Protein AF-0000000083931138 (afdb_homodimer)

pLDDT: mean 77.29, std 23.0, range [23.7, 97.75]

Structure (mmCIF, N/CA/C/O backbone):
data_AF-0000000083931138-model_v1
#
loop_
_entity.id
_entity.type
_entity.pdbx_description
1 polymer 'Ig-like domain-containing protein'
#
loop_
_atom_site.group_PDB
_atom_site.id
_atom_site.type_symbol
_atom_site.label_atom_id
_atom_site.label_alt_id
_atom_site.label_comp_id
_atom_site.label_asym_id
_atom_site.label_entity_id
_atom_site.label_seq_id
_atom_site.pdbx_PDB_ins_code
_atom_site.Cartn_x
_atom_site.Cartn_y
_atom_site.Cartn_z
_atom_site.occupancy
_atom_site.B_iso_or_equiv
_atom_site.auth_seq_id
_atom_site.auth_comp_id
_atom_site.auth_asym_id
_atom_site.auth_atom_id
_atom_site.pdbx_PDB_model_num
ATOM 1 N N . SER A 1 1 ? 19.766 3.17 -17.125 1 30.98 1 SER A N 1
ATOM 2 C CA . SER A 1 1 ? 18.344 3.01 -16.781 1 30.98 1 SER A CA 1
ATOM 3 C C . SER A 1 1 ? 17.938 3.988 -15.695 1 30.98 1 SER A C 1
ATOM 5 O O . SER A 1 1 ? 18.625 4.121 -14.672 1 30.98 1 SER A O 1
ATOM 7 N N . ALA A 1 2 ? 17.266 4.934 -15.961 1 41.56 2 ALA A N 1
ATOM 8 C CA . ALA A 1 2 ? 16.922 5.973 -15 1 41.56 2 ALA A CA 1
ATOM 9 C C . ALA A 1 2 ? 16.5 5.367 -13.672 1 41.56 2 ALA A C 1
ATOM 11 O O . ALA A 1 2 ? 15.867 4.305 -13.641 1 41.56 2 ALA A O 1
ATOM 12 N N . PRO A 1 3 ? 17.312 5.48 -12.695 1 45.97 3 PRO A N 1
ATOM 13 C CA . PRO A 1 3 ? 16.969 4.891 -11.398 1 45.97 3 PRO A CA 1
ATOM 14 C C . PRO A 1 3 ? 15.461 4.906 -11.125 1 45.97 3 PRO A C 1
ATOM 16 O O . PRO A 1 3 ? 14.773 5.867 -11.484 1 45.97 3 PRO A O 1
ATOM 19 N N . GLU A 1 4 ? 14.781 3.809 -11.344 1 53.47 4 GLU A N 1
ATOM 20 C CA . GLU A 1 4 ? 13.336 3.676 -11.188 1 53.47 4 GLU A CA 1
ATOM 21 C C . GLU A 1 4 ? 12.82 4.566 -10.055 1 53.47 4 GLU A C 1
ATOM 23 O O . GLU A 1 4 ? 13.305 4.484 -8.922 1 53.47 4 GLU A O 1
ATOM 28 N N . THR A 1 5 ? 12.609 5.746 -10.367 1 57.66 5 THR A N 1
ATOM 29 C CA . THR A 1 5 ? 12.188 6.883 -9.555 1 57.66 5 THR A CA 1
ATOM 30 C C . THR A 1 5 ? 10.969 6.523 -8.703 1 57.66 5 THR A C 1
ATOM 32 O O . THR A 1 5 ? 10.109 5.758 -9.148 1 57.66 5 THR A O 1
ATOM 35 N N . ASN A 1 6 ? 11.18 6.488 -7.391 1 65.19 6 ASN A N 1
ATOM 36 C CA . ASN A 1 6 ? 10.047 6.434 -6.473 1 65.19 6 ASN A CA 1
ATOM 37 C C . ASN A 1 6 ? 9.062 7.566 -6.73 1 65.19 6 ASN A C 1
ATOM 39 O O . ASN A 1 6 ? 9.453 8.734 -6.797 1 65.19 6 ASN A O 1
ATOM 43 N N . GLN A 1 7 ? 7.973 7.043 -7.309 1 79.44 7 GLN A N 1
ATOM 44 C CA . GLN A 1 7 ? 6.93 8.055 -7.438 1 79.44 7 GLN A CA 1
ATOM 45 C C . GLN A 1 7 ? 6.043 8.094 -6.195 1 79.44 7 GLN A C 1
ATOM 47 O O . GLN A 1 7 ? 5.75 7.051 -5.602 1 79.44 7 GLN A O 1
ATOM 52 N N . TYR A 1 8 ? 5.926 9.273 -5.66 1 84.81 8 TYR A N 1
ATOM 53 C CA . TYR A 1 8 ? 5.047 9.383 -4.5 1 84.81 8 TYR A CA 1
ATOM 54 C C . TYR A 1 8 ? 3.98 10.453 -4.727 1 84.81 8 TYR A C 1
ATOM 56 O O . TYR A 1 8 ? 4.23 11.461 -5.395 1 84.81 8 TYR A O 1
ATOM 64 N N . SER A 1 9 ? 2.801 10.18 -4.297 1 88.88 9 SER A N 1
ATOM 65 C CA . SER A 1 9 ? 1.657 11.086 -4.395 1 88.88 9 SER A CA 1
ATOM 66 C C . SER A 1 9 ? 1.062 11.367 -3.018 1 88.88 9 SER A C 1
ATOM 68 O O . SER A 1 9 ? 1.074 10.5 -2.139 1 88.88 9 SER A O 1
ATOM 70 N N . PHE A 1 10 ? 0.635 12.602 -2.959 1 89.38 10 PHE A N 1
ATOM 71 C CA . PHE A 1 10 ? -0.021 13.039 -1.734 1 89.38 10 PHE A CA 1
ATOM 72 C C . PHE A 1 10 ? -1.479 13.391 -1.996 1 89.38 10 PHE A C 1
ATOM 74 O O . PHE A 1 10 ? -1.794 14.07 -2.979 1 89.38 10 PHE A O 1
ATOM 81 N N . PHE A 1 11 ? -2.365 12.945 -1.074 1 93 11 PHE A N 1
ATOM 82 C CA . PHE A 1 11 ? -3.787 13.219 -1.235 1 93 11 PHE A CA 1
ATOM 83 C C . PHE A 1 11 ? -4.352 13.891 0.01 1 93 11 PHE A C 1
ATOM 85 O O . PHE A 1 11 ? -4.234 13.359 1.116 1 93 11 PHE A O 1
ATOM 92 N N . PRO A 1 12 ? -4.973 15.016 -0.168 1 95.38 12 PRO A N 1
ATOM 93 C CA . PRO A 1 12 ? -5.648 15.68 0.947 1 95.38 12 PRO A CA 1
ATOM 94 C C . PRO A 1 12 ? -6.91 14.945 1.396 1 95.38 12 PRO A C 1
ATOM 96 O O . PRO A 1 12 ? -7.336 13.984 0.746 1 95.38 12 PRO A O 1
ATOM 99 N N . PRO A 1 13 ? -7.48 15.398 2.512 1 95.88 13 PRO A N 1
ATOM 100 C CA . PRO A 1 13 ? -8.758 14.812 2.906 1 95.88 13 PRO A CA 1
ATOM 101 C C . PRO A 1 13 ? -9.867 15.062 1.88 1 95.88 13 PRO A C 1
ATOM 103 O O . PRO A 1 13 ? -9.805 16.031 1.125 1 95.88 13 PRO A O 1
ATOM 106 N N . SER A 1 14 ? -10.734 14.07 1.906 1 93.19 14 SER A N 1
ATOM 107 C CA . SER A 1 14 ? -11.898 14.289 1.053 1 93.19 14 SER A CA 1
ATOM 108 C C . SER A 1 14 ? -12.773 15.414 1.593 1 93.19 14 SER A C 1
ATOM 110 O O . SER A 1 14 ? -12.711 15.742 2.779 1 93.19 14 SER A O 1
ATOM 112 N N . SER A 1 15 ? -13.594 15.953 0.738 1 93.06 15 SER A N 1
ATOM 113 C CA . SER A 1 15 ? -14.523 17 1.158 1 93.06 15 SER A CA 1
ATOM 114 C C . SER A 1 15 ? -15.516 16.484 2.195 1 93.06 15 SER A C 1
ATOM 116 O O . SER A 1 15 ? -15.891 17.203 3.123 1 93.06 15 SER A O 1
ATOM 118 N N . ALA A 1 16 ? -15.883 15.234 1.98 1 95.75 16 ALA A N 1
ATOM 119 C CA . ALA A 1 16 ? -16.812 14.625 2.924 1 95.75 16 ALA A CA 1
ATOM 120 C C . ALA A 1 16 ? -16.188 14.492 4.309 1 95.75 16 ALA A C 1
ATOM 122 O O . ALA A 1 16 ? -16.844 14.773 5.32 1 95.75 16 ALA A O 1
ATOM 123 N N . GLU A 1 17 ? -14.961 14.102 4.367 1 96.25 17 GLU A N 1
ATOM 124 C CA . GLU A 1 17 ? -14.258 13.938 5.637 1 96.25 17 GLU A CA 1
ATOM 125 C C . GLU A 1 17 ? -14.148 15.258 6.383 1 96.25 17 GLU A C 1
ATOM 127 O O . GLU A 1 17 ? -14.172 15.289 7.617 1 96.25 17 GLU A O 1
ATOM 132 N N . LEU A 1 18 ? -14.023 16.344 5.621 1 95.81 18 LEU A N 1
ATOM 133 C CA . LEU A 1 18 ? -13.789 17.656 6.219 1 95.81 18 LEU A CA 1
ATOM 134 C C . LEU A 1 18 ? -15.055 18.188 6.891 1 95.81 18 LEU A C 1
ATOM 136 O O . LEU A 1 18 ? -15.023 19.234 7.547 1 95.81 18 LEU A O 1
ATOM 140 N N . GLN A 1 19 ? -16.141 17.5 6.73 1 96.62 19 GLN A N 1
ATOM 141 C CA . GLN A 1 19 ? -17.375 17.844 7.434 1 96.62 19 GLN A CA 1
ATOM 142 C C . GLN A 1 19 ? -17.406 17.234 8.836 1 96.62 19 GLN A C 1
ATOM 144 O O . GLN A 1 19 ? -18.281 17.562 9.633 1 96.62 19 GLN A O 1
ATOM 149 N N . SER A 1 20 ? -16.469 16.391 9.117 1 97.25 20 SER A N 1
ATOM 150 C CA . SER A 1 20 ? -16.312 15.766 10.43 1 97.25 20 SER A CA 1
ATOM 151 C C . SER A 1 20 ? -15.141 16.359 11.195 1 97.25 20 SER A C 1
ATOM 153 O O . SER A 1 20 ? -14.461 17.266 10.695 1 97.25 20 SER A O 1
ATOM 155 N N . ASN A 1 21 ? -14.953 15.875 12.391 1 97.75 21 ASN A N 1
ATOM 156 C CA . ASN A 1 21 ? -13.891 16.406 13.234 1 97.75 21 ASN A CA 1
ATOM 157 C C . ASN A 1 21 ? -12.539 15.789 12.891 1 97.75 21 ASN A C 1
ATOM 159 O O . ASN A 1 21 ? -11.492 16.312 13.297 1 97.75 21 ASN A O 1
ATOM 163 N N . LYS A 1 22 ? -12.664 14.664 12.227 1 97.19 22 LYS A N 1
ATOM 164 C CA . LYS A 1 22 ? -11.445 13.945 11.867 1 97.19 22 LYS A CA 1
ATOM 165 C C . LYS A 1 22 ? -11.312 13.805 10.352 1 97.19 22 LYS A C 1
ATOM 167 O O . LYS A 1 22 ? -12.32 13.781 9.633 1 97.19 22 LYS A O 1
ATOM 172 N N . ALA A 1 23 ? -10.078 13.82 9.961 1 96.62 23 ALA A N 1
ATOM 173 C CA . ALA A 1 23 ? -9.766 13.641 8.547 1 96.62 23 ALA A CA 1
ATOM 174 C C . ALA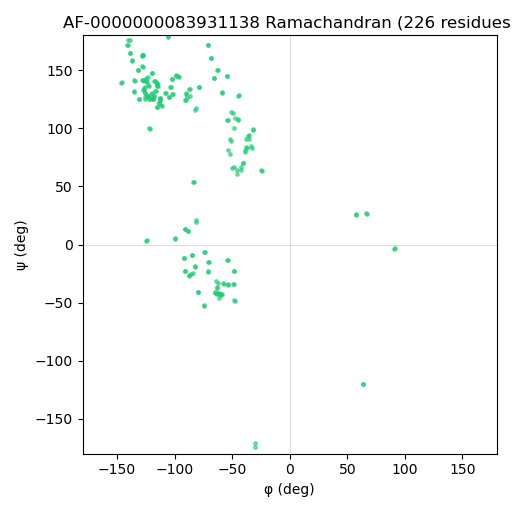 A 1 23 ? -8.516 12.781 8.367 1 96.62 23 ALA A C 1
ATOM 176 O O . ALA A 1 23 ? -7.859 12.422 9.344 1 96.62 23 ALA A O 1
ATOM 177 N N . THR A 1 24 ? -8.289 12.438 7.102 1 96.88 24 THR A N 1
ATOM 178 C CA . THR A 1 24 ? -7.172 11.531 6.836 1 96.88 24 THR A CA 1
ATOM 179 C C . THR A 1 24 ? -6.359 12.023 5.641 1 96.88 24 THR A C 1
ATOM 181 O O . THR A 1 24 ? -6.922 12.406 4.613 1 96.88 24 THR A O 1
ATOM 184 N N . LEU A 1 25 ? -5.07 12.07 5.848 1 96.12 25 LEU A N 1
ATOM 185 C CA . LEU A 1 25 ? -4.156 12.297 4.73 1 96.12 25 LEU A CA 1
ATOM 186 C C . LEU A 1 25 ? -3.615 10.977 4.195 1 96.12 25 LEU A C 1
ATOM 188 O O . LEU A 1 25 ? -3.383 10.039 4.957 1 96.12 25 LEU A O 1
ATOM 192 N N . LEU A 1 26 ? -3.438 10.945 2.934 1 95.38 26 LEU A N 1
ATOM 193 C CA . LEU A 1 26 ? -2.91 9.75 2.295 1 95.38 26 LEU A CA 1
ATOM 194 C C . LEU A 1 26 ? -1.621 10.055 1.542 1 95.38 26 LEU A C 1
ATOM 196 O O . LEU A 1 26 ? -1.569 10.992 0.748 1 95.38 26 LEU A O 1
ATOM 200 N N . CYS A 1 27 ? -0.612 9.344 1.838 1 92.69 27 CYS A N 1
ATOM 201 C CA . CYS A 1 27 ? 0.631 9.336 1.076 1 92.69 27 CYS A CA 1
ATOM 202 C C . CYS A 1 27 ? 0.844 7.992 0.392 1 92.69 27 CYS A C 1
ATOM 204 O O . CYS A 1 27 ? 0.799 6.945 1.043 1 92.69 27 CYS A O 1
ATOM 206 N N . LEU A 1 28 ? 1.019 8.047 -0.87 1 91.31 28 LEU A N 1
ATOM 207 C CA . LEU A 1 28 ? 1.173 6.836 -1.668 1 91.31 28 LEU A CA 1
ATOM 208 C C . LEU A 1 28 ? 2.52 6.828 -2.385 1 91.31 28 LEU A C 1
ATOM 210 O O . LEU A 1 28 ? 2.883 7.801 -3.045 1 91.31 28 LEU A O 1
ATOM 214 N N . SER A 1 29 ? 3.205 5.742 -2.232 1 88.31 29 SER A N 1
ATOM 215 C CA . SER A 1 29 ? 4.492 5.594 -2.902 1 88.31 29 SER A CA 1
ATOM 216 C C . SER A 1 29 ? 4.543 4.305 -3.717 1 88.31 29 SER A C 1
ATOM 218 O O . SER A 1 29 ? 4.09 3.254 -3.258 1 88.31 29 SER A O 1
ATOM 220 N N . SER A 1 30 ? 5.008 4.453 -4.957 1 86.12 30 SER A N 1
ATOM 221 C CA . SER A 1 30 ? 5.258 3.301 -5.816 1 86.12 30 SER A CA 1
ATOM 222 C C . SER A 1 30 ? 6.754 3.057 -5.992 1 86.12 30 SER A C 1
ATOM 224 O O . SER A 1 30 ? 7.512 3.992 -6.25 1 86.12 30 SER A O 1
ATOM 226 N N . GLN A 1 31 ? 7.117 1.794 -5.77 1 77.5 31 GLN A N 1
ATOM 227 C CA . GLN A 1 31 ? 8.531 1.454 -5.883 1 77.5 31 GLN A CA 1
ATOM 228 C C . GLN A 1 31 ? 8.727 0.172 -6.684 1 77.5 31 GLN A C 1
ATOM 230 O O . GLN A 1 31 ? 7.965 -0.785 -6.531 1 77.5 31 GLN A O 1
ATOM 235 N N . SER A 1 32 ? 9.773 0.207 -7.504 1 76 32 SER A N 1
ATOM 236 C CA . SER A 1 32 ? 10.125 -0.982 -8.273 1 76 32 SER A CA 1
ATOM 237 C C . SER A 1 32 ? 11.273 -1.746 -7.625 1 76 32 SER A C 1
ATOM 239 O O . SER A 1 32 ? 11.758 -2.732 -8.18 1 76 32 SER A O 1
ATOM 241 N N . VAL A 1 33 ? 11.68 -1.3 -6.496 1 70.81 33 VAL A N 1
ATOM 242 C CA . VAL A 1 33 ? 12.766 -1.98 -5.801 1 70.81 33 VAL A CA 1
ATOM 243 C C . VAL A 1 33 ? 12.195 -2.91 -4.73 1 70.81 33 VAL A C 1
ATOM 245 O O . VAL A 1 33 ? 11.141 -2.631 -4.156 1 70.81 33 VAL A O 1
ATOM 248 N N . PRO A 1 34 ? 12.938 -4.008 -4.598 1 67 34 PRO A N 1
ATOM 249 C CA . PRO A 1 34 ? 12.484 -4.938 -3.564 1 67 34 PRO A CA 1
ATOM 250 C C . PRO A 1 34 ? 12.43 -4.297 -2.18 1 67 34 PRO A C 1
ATOM 252 O O . PRO A 1 34 ? 13.25 -3.432 -1.861 1 67 34 PRO A O 1
ATOM 255 N N . PHE A 1 35 ? 11.211 -4.531 -1.555 1 69 35 PHE A N 1
ATOM 256 C CA . PHE A 1 35 ? 11.07 -4.137 -0.157 1 69 35 PHE A CA 1
ATOM 257 C C . PHE A 1 35 ? 11.203 -5.344 0.761 1 69 35 PHE A C 1
ATOM 259 O O . PHE A 1 35 ? 10.664 -6.414 0.468 1 69 35 PHE A O 1
ATOM 266 N N . ALA A 1 36 ? 12.086 -5.074 1.707 1 64.88 36 ALA A N 1
ATOM 267 C CA . ALA A 1 36 ? 12.461 -6.172 2.6 1 64.88 36 ALA A CA 1
ATOM 268 C C . ALA A 1 36 ? 11.219 -6.801 3.236 1 64.88 36 ALA A C 1
ATOM 270 O O . ALA A 1 36 ? 11.234 -7.977 3.602 1 64.88 36 ALA A O 1
ATOM 271 N N . GLN A 1 37 ? 10.148 -6.188 3.139 1 78.56 37 GLN A N 1
ATOM 272 C CA . GLN A 1 37 ? 9.047 -6.707 3.941 1 78.56 37 GLN A CA 1
ATOM 273 C C . GLN A 1 37 ? 8.227 -7.727 3.156 1 78.56 37 GLN A C 1
ATOM 275 O O . GLN A 1 37 ? 7.566 -8.586 3.744 1 78.56 37 GLN A O 1
ATOM 280 N N . ILE A 1 38 ? 8.281 -7.66 1.852 1 86.06 38 ILE A N 1
ATOM 281 C CA . ILE A 1 38 ? 7.488 -8.609 1.08 1 86.06 38 ILE A CA 1
ATOM 282 C C . ILE A 1 38 ? 8.359 -9.258 0.002 1 86.06 38 ILE A C 1
ATOM 284 O O . ILE A 1 38 ? 9.031 -8.555 -0.761 1 86.06 38 ILE A O 1
ATOM 288 N N . THR A 1 39 ? 8.406 -10.555 -0.024 1 90.69 39 THR A N 1
ATOM 289 C CA . THR A 1 39 ? 9.102 -11.305 -1.062 1 90.69 39 THR A CA 1
ATOM 290 C C . THR A 1 39 ? 8.18 -12.359 -1.677 1 90.69 39 THR A C 1
ATOM 292 O O . THR A 1 39 ? 7.203 -12.773 -1.051 1 90.69 39 THR A O 1
ATOM 295 N N . TRP A 1 40 ? 8.516 -12.688 -2.949 1 93.38 40 TRP A N 1
ATOM 296 C CA . TRP A 1 40 ? 7.715 -13.68 -3.668 1 93.38 40 TRP A CA 1
ATOM 297 C C . TRP A 1 40 ? 8.547 -14.914 -4 1 93.38 40 TRP A C 1
ATOM 299 O O . TRP A 1 40 ? 9.719 -14.797 -4.383 1 93.38 40 TRP A O 1
ATOM 309 N N . LEU A 1 41 ? 7.898 -15.992 -3.842 1 95.25 41 LEU A N 1
ATOM 310 C CA . LEU A 1 41 ? 8.477 -17.234 -4.328 1 95.25 41 LEU A CA 1
ATOM 311 C C . LEU A 1 41 ? 7.539 -17.922 -5.324 1 95.25 41 LEU A C 1
ATOM 313 O O . LEU A 1 41 ? 6.32 -17.953 -5.121 1 95.25 41 LEU A O 1
ATOM 317 N N . VAL A 1 42 ? 8.133 -18.406 -6.375 1 95.94 42 VAL A N 1
ATOM 318 C CA . VAL A 1 42 ? 7.418 -19.25 -7.328 1 95.94 42 VAL A CA 1
ATOM 319 C C . VAL A 1 42 ? 8.016 -20.656 -7.324 1 95.94 42 VAL A C 1
ATOM 321 O O . VAL A 1 42 ? 9.18 -20.844 -7.688 1 95.94 42 VAL A O 1
ATOM 324 N N . GLY A 1 43 ? 7.141 -21.578 -6.949 1 93.75 43 GLY A N 1
ATOM 325 C CA . GLY A 1 43 ? 7.672 -22.922 -6.805 1 93.75 43 GLY A CA 1
ATOM 326 C C . GLY A 1 43 ? 8.828 -23 -5.82 1 93.75 43 GLY A C 1
ATOM 327 O O . GLY A 1 43 ? 9.781 -23.75 -6.035 1 93.75 43 GLY A O 1
ATOM 328 N N . GLY A 1 44 ? 8.852 -22.109 -4.91 1 93 44 GLY A N 1
ATOM 329 C CA . GLY A 1 44 ? 9.875 -22.125 -3.883 1 93 44 GLY A CA 1
ATOM 330 C C . GLY A 1 44 ? 11.109 -21.312 -4.254 1 93 44 GLY A C 1
ATOM 331 O O . GLY A 1 44 ? 12.039 -21.188 -3.453 1 93 44 GLY A O 1
ATOM 332 N N . SER A 1 45 ? 11.078 -20.797 -5.453 1 95.31 45 SER A N 1
ATOM 333 C CA . SER A 1 45 ? 12.219 -19.984 -5.891 1 95.31 45 SER A CA 1
ATOM 334 C C . SER A 1 45 ? 11.891 -18.5 -5.844 1 95.31 45 SER A C 1
ATOM 336 O O . SER A 1 45 ? 10.828 -18.078 -6.301 1 95.31 45 SER A O 1
ATOM 338 N N . PRO A 1 46 ? 12.844 -17.766 -5.328 1 93.62 46 PRO A N 1
ATOM 339 C CA . PRO A 1 46 ? 12.602 -16.328 -5.281 1 93.62 46 PRO A CA 1
ATOM 340 C C . PRO A 1 46 ? 12.516 -15.695 -6.672 1 93.62 46 PRO A C 1
ATOM 342 O O . PRO A 1 46 ? 13.234 -16.109 -7.586 1 93.62 46 PRO A O 1
ATOM 345 N N . VAL A 1 47 ? 11.617 -14.703 -6.844 1 92.62 47 VAL A N 1
ATOM 346 C CA . VAL A 1 47 ? 11.469 -14 -8.117 1 92.62 47 VAL A CA 1
ATOM 347 C C . VAL A 1 47 ? 11.539 -12.492 -7.887 1 92.62 47 VAL A C 1
ATOM 349 O O . VAL A 1 47 ? 11.352 -12.023 -6.762 1 92.62 47 VAL A O 1
ATOM 352 N N . SER A 1 48 ? 11.781 -11.719 -8.977 1 87 48 SER A N 1
ATOM 353 C CA . SER A 1 48 ? 11.969 -10.273 -8.852 1 87 48 SER A CA 1
ATOM 354 C C . SER A 1 48 ? 10.992 -9.516 -9.742 1 87 48 SER A C 1
ATOM 356 O O . SER A 1 48 ? 11.047 -8.281 -9.82 1 87 48 SER A O 1
ATOM 358 N N . ASN A 1 49 ? 10.148 -10.141 -10.406 1 87.31 49 ASN A N 1
ATOM 359 C CA . ASN A 1 49 ? 9.195 -9.5 -11.305 1 87.31 49 ASN A CA 1
ATOM 360 C C . ASN A 1 49 ? 7.973 -8.984 -10.555 1 87.31 49 ASN A C 1
ATOM 362 O O . ASN A 1 49 ? 6.84 -9.32 -10.906 1 87.31 49 ASN A O 1
ATOM 366 N N . HIS A 1 50 ? 8.242 -8.219 -9.578 1 89.81 50 HIS A N 1
ATOM 367 C CA . HIS A 1 50 ? 7.152 -7.668 -8.781 1 89.81 50 HIS A CA 1
ATOM 368 C C . HIS A 1 50 ? 7.391 -6.195 -8.469 1 89.81 50 HIS A C 1
ATOM 370 O O . HIS A 1 50 ? 8.516 -5.703 -8.586 1 89.81 50 HIS A O 1
ATOM 376 N N . THR A 1 51 ? 6.277 -5.562 -8.172 1 89.31 51 THR A N 1
ATOM 377 C CA . THR A 1 51 ? 6.312 -4.152 -7.801 1 89.31 51 THR A CA 1
ATOM 378 C C . THR A 1 51 ? 5.59 -3.922 -6.477 1 89.31 51 THR A C 1
ATOM 380 O O . THR A 1 51 ? 4.879 -4.805 -5.988 1 89.31 51 THR A O 1
ATOM 383 N N . PHE A 1 52 ? 5.922 -2.746 -5.957 1 88.88 52 PHE A N 1
ATOM 384 C CA . PHE A 1 52 ? 5.348 -2.43 -4.652 1 88.88 52 PHE A CA 1
ATOM 385 C C . PHE A 1 52 ? 4.668 -1.068 -4.68 1 88.88 52 PHE A C 1
ATOM 387 O O . PHE A 1 52 ? 5.113 -0.156 -5.375 1 88.88 52 PHE A O 1
ATOM 394 N N . GLN A 1 53 ? 3.592 -1.086 -3.982 1 89.94 53 GLN A N 1
ATOM 395 C CA . GLN A 1 53 ? 2.947 0.175 -3.633 1 89.94 53 GLN A CA 1
ATOM 396 C C . GLN A 1 53 ? 2.732 0.283 -2.125 1 89.94 53 GLN A C 1
ATOM 398 O O . GLN A 1 53 ? 2.225 -0.647 -1.497 1 89.94 53 GLN A O 1
ATOM 403 N N . ILE A 1 54 ? 3.137 1.379 -1.573 1 89.62 54 ILE A N 1
ATOM 404 C CA . ILE A 1 54 ? 2.98 1.606 -0.141 1 89.62 54 ILE A CA 1
ATOM 405 C C . ILE A 1 54 ? 2.098 2.83 0.093 1 89.62 54 ILE A C 1
ATOM 407 O O . ILE A 1 54 ? 2.334 3.895 -0.485 1 89.62 54 ILE A O 1
ATOM 411 N N . SER A 1 55 ? 1.108 2.572 0.858 1 91.5 55 SER A N 1
ATOM 412 C CA . SER A 1 55 ? 0.231 3.67 1.252 1 91.5 55 SER A CA 1
ATOM 413 C C . SER A 1 55 ? 0.296 3.918 2.756 1 91.5 55 SER A C 1
ATOM 415 O O . SER A 1 55 ? 0.349 2.973 3.545 1 91.5 55 SER A O 1
ATOM 417 N N . SER A 1 56 ? 0.338 5.148 3.127 1 92.12 56 SER A N 1
ATOM 418 C CA . SER A 1 56 ? 0.256 5.527 4.535 1 92.12 56 SER A CA 1
ATOM 419 C C . SER A 1 56 ? -0.872 6.527 4.773 1 92.12 56 SER A C 1
ATOM 421 O O . SER A 1 56 ? -1.08 7.438 3.971 1 92.12 56 SER A O 1
ATOM 423 N N . TYR A 1 57 ? -1.534 6.355 5.867 1 94.81 57 TYR A N 1
ATOM 424 C CA . TYR A 1 57 ? -2.676 7.176 6.258 1 94.81 57 TYR A CA 1
ATOM 425 C C . TYR A 1 57 ? -2.402 7.898 7.574 1 94.81 57 TYR A C 1
ATOM 427 O O . TYR A 1 57 ? -2.092 7.262 8.586 1 94.81 57 TYR A O 1
ATOM 435 N N . LEU A 1 58 ? -2.549 9.141 7.535 1 94.88 58 LEU A N 1
ATOM 436 C CA . LEU A 1 58 ? -2.375 9.945 8.742 1 94.88 58 LEU A CA 1
ATOM 437 C C . LEU A 1 58 ? -3.705 10.531 9.195 1 94.88 58 LEU A C 1
ATOM 439 O O . LEU A 1 58 ? -4.367 11.242 8.445 1 94.88 58 LEU A O 1
ATOM 443 N N . ASP A 1 59 ? -4.066 10.18 10.359 1 95.75 59 ASP A N 1
ATOM 444 C CA . ASP A 1 59 ? -5.258 10.773 10.953 1 95.75 59 ASP A CA 1
ATOM 445 C C . ASP A 1 59 ? -4.961 12.172 11.508 1 95.75 59 ASP A C 1
ATOM 447 O O . ASP A 1 59 ? -3.992 12.359 12.242 1 95.75 59 ASP A O 1
ATOM 451 N N . ILE A 1 60 ? -5.855 13.039 11.219 1 96.94 60 ILE A N 1
ATOM 452 C CA . ILE A 1 60 ? -5.641 14.406 11.695 1 96.94 60 ILE A CA 1
ATOM 453 C C . ILE A 1 60 ? -6.953 14.992 12.203 1 96.94 60 ILE A C 1
ATOM 455 O O . ILE A 1 60 ? -8.016 14.406 12.008 1 96.94 60 ILE A O 1
ATOM 459 N N . GLN A 1 61 ? -6.777 16.094 12.93 1 97.25 61 GLN A N 1
ATOM 460 C CA . GLN A 1 61 ? -7.949 16.875 13.281 1 97.25 61 GLN A CA 1
ATOM 461 C C . GLN A 1 61 ? -8.289 17.891 12.188 1 97.25 61 GLN A C 1
ATOM 463 O O . GLN A 1 61 ? -7.406 18.594 11.695 1 97.25 61 GLN A O 1
ATOM 468 N N . THR A 1 62 ? -9.586 17.906 11.867 1 97.56 62 THR A N 1
ATOM 469 C CA . THR A 1 62 ? -10.039 18.844 10.836 1 97.56 62 THR A CA 1
ATOM 470 C C . THR A 1 62 ? -9.672 20.281 11.211 1 97.56 62 THR A C 1
ATOM 472 O O . THR A 1 62 ? -9.352 21.078 10.336 1 97.56 62 THR A O 1
ATOM 475 N N . SER A 1 63 ? -9.688 20.594 12.422 1 97.25 63 SER A N 1
ATOM 476 C CA . SER A 1 63 ? -9.328 21.938 12.875 1 97.25 63 SER A CA 1
ATOM 477 C C . SER A 1 63 ? -7.887 22.266 12.508 1 97.25 63 SER A C 1
ATOM 479 O O . SER A 1 63 ? -7.602 23.391 12.062 1 97.25 63 SER A O 1
ATOM 481 N N . ASP A 1 64 ? -6.996 21.328 12.688 1 96.38 64 ASP A N 1
ATOM 482 C CA . ASP A 1 64 ? -5.594 21.547 12.344 1 96.38 64 ASP A CA 1
ATOM 483 C C . ASP A 1 64 ? -5.422 21.781 10.844 1 96.38 64 ASP A C 1
ATOM 485 O O . ASP A 1 64 ? -4.637 22.641 10.438 1 96.38 64 ASP A O 1
ATOM 489 N N . TRP A 1 65 ? -6.133 20.984 10.109 1 95.75 65 TRP A N 1
ATOM 490 C CA . TRP A 1 65 ? -6.117 21.156 8.656 1 95.75 65 TRP A CA 1
ATOM 491 C C . TRP A 1 65 ? -6.594 22.547 8.258 1 95.75 65 TRP A C 1
ATOM 493 O O . TRP A 1 65 ? -5.953 23.219 7.445 1 95.75 65 TRP A O 1
ATOM 503 N N . ASN A 1 66 ? -7.629 23.016 8.898 1 95.75 66 ASN A N 1
ATOM 504 C CA . ASN A 1 66 ? -8.227 24.297 8.57 1 95.75 66 ASN A CA 1
ATOM 505 C C . ASN A 1 66 ? -7.328 25.453 8.992 1 95.75 66 ASN A C 1
ATOM 507 O O . ASN A 1 66 ? -7.41 26.547 8.43 1 95.75 66 ASN A O 1
ATOM 511 N N . MET A 1 67 ? -6.52 25.172 9.906 1 96 67 MET A N 1
ATOM 512 C CA . MET A 1 67 ? -5.582 26.188 10.367 1 96 67 MET A CA 1
ATOM 513 C C . MET A 1 67 ? -4.301 26.156 9.547 1 96 67 MET A C 1
ATOM 515 O O . MET A 1 67 ? -3.287 26.734 9.945 1 96 67 MET A O 1
ATOM 519 N N . GLU A 1 68 ? -4.305 25.438 8.461 1 95.12 68 GLU A N 1
ATOM 520 C CA . GLU A 1 68 ? -3.23 25.406 7.469 1 95.12 68 GLU A CA 1
ATOM 521 C C . GLU A 1 68 ? -1.962 24.797 8.039 1 95.12 68 GLU A C 1
ATOM 523 O O . GLU A 1 68 ? -0.852 25.172 7.66 1 95.12 68 GLU A O 1
ATOM 528 N N . LYS A 1 69 ? -2.176 23.953 9.016 1 95.69 69 LYS A N 1
ATOM 529 C CA . LYS A 1 69 ? -1.011 23.234 9.531 1 95.69 69 LYS A CA 1
ATOM 530 C C . LYS A 1 69 ? -0.274 22.516 8.406 1 95.69 69 LYS A C 1
ATOM 532 O O . LYS A 1 69 ? -0.899 22 7.477 1 95.69 69 LYS A O 1
ATOM 537 N N . LEU A 1 70 ? 1.04 22.5 8.586 1 96.5 70 LEU A N 1
ATOM 538 C CA . LEU A 1 70 ? 1.866 21.875 7.559 1 96.5 70 LEU A CA 1
ATOM 539 C C . LEU A 1 70 ? 2.062 20.391 7.844 1 96.5 70 LEU A C 1
ATOM 541 O O . LEU A 1 70 ? 2.436 20.016 8.961 1 96.5 70 LEU A O 1
ATOM 545 N N . TYR A 1 71 ? 1.805 19.641 6.84 1 95.62 71 TYR A N 1
ATOM 546 C CA . TYR A 1 71 ? 2.018 18.203 6.918 1 95.62 71 TYR A CA 1
ATOM 547 C C . TYR A 1 71 ? 3.084 17.766 5.926 1 95.62 71 TYR A C 1
ATOM 549 O O . TYR A 1 71 ? 3.061 18.156 4.758 1 95.62 71 TYR A O 1
ATOM 557 N N . THR A 1 72 ? 4 16.953 6.48 1 94.56 72 THR A N 1
ATOM 558 C CA . THR A 1 72 ? 5.082 16.438 5.645 1 94.56 72 THR A CA 1
ATOM 559 C C . THR A 1 72 ? 5.105 14.914 5.66 1 94.56 72 THR A C 1
ATOM 561 O O . THR A 1 72 ? 5.055 14.305 6.73 1 94.56 72 THR A O 1
ATOM 564 N N . CYS A 1 73 ? 5.102 14.375 4.504 1 92.75 73 CYS A N 1
ATOM 565 C CA . CYS A 1 73 ? 5.379 12.953 4.359 1 92.75 73 CYS A CA 1
ATOM 566 C C . CYS A 1 73 ? 6.785 12.727 3.809 1 92.75 73 CYS A C 1
ATOM 568 O O . CYS A 1 73 ? 7.137 13.258 2.756 1 92.75 73 CYS A O 1
ATOM 570 N N . LYS A 1 74 ? 7.578 11.891 4.531 1 90.75 74 LYS A N 1
ATOM 571 C CA . LYS A 1 74 ? 8.945 11.57 4.129 1 90.75 74 LYS A CA 1
ATOM 572 C C . LYS A 1 74 ? 9.062 10.102 3.723 1 90.75 74 LYS A C 1
ATOM 574 O O . LYS A 1 74 ? 8.641 9.211 4.461 1 90.75 74 LYS A O 1
ATOM 579 N N . VAL A 1 75 ? 9.586 9.938 2.508 1 87.44 75 VAL A N 1
ATOM 580 C CA . VAL A 1 75 ? 9.812 8.586 2.006 1 87.44 75 VAL A CA 1
ATOM 581 C C . VAL A 1 75 ? 11.312 8.336 1.867 1 87.44 75 VAL A C 1
ATOM 583 O O . VAL A 1 75 ? 12.016 9.078 1.181 1 87.44 75 VAL A O 1
ATOM 586 N N . SER A 1 76 ? 11.719 7.266 2.6 1 82.69 76 SER A N 1
ATOM 587 C CA . SER A 1 76 ? 13.148 6.973 2.564 1 82.69 76 SER A CA 1
ATOM 588 C C . SER A 1 76 ? 13.422 5.598 1.965 1 82.69 76 SER A C 1
ATOM 590 O O . SER A 1 76 ? 12.758 4.617 2.324 1 82.69 76 SER A O 1
ATOM 592 N N . LEU A 1 77 ? 14.273 5.5 0.984 1 77.44 77 LEU A N 1
ATOM 593 C CA . LEU A 1 77 ? 14.789 4.27 0.396 1 77.44 77 LEU A CA 1
ATOM 594 C C . LEU A 1 77 ? 16.312 4.215 0.487 1 77.44 77 LEU A C 1
ATOM 596 O O . LEU A 1 77 ? 17 4.758 -0.374 1 77.44 77 LEU A O 1
ATOM 600 N N . GLY A 1 78 ? 16.688 3.447 1.503 1 76.31 78 GLY A N 1
ATOM 601 C CA . GLY A 1 78 ? 18.125 3.504 1.762 1 76.31 78 GLY A CA 1
ATOM 602 C C . GLY A 1 78 ? 18.594 4.883 2.186 1 76.31 78 GLY A C 1
ATOM 603 O O . GLY A 1 78 ? 18.078 5.449 3.156 1 76.31 78 GLY A O 1
ATOM 604 N N . SER A 1 79 ? 19.562 5.465 1.338 1 81.25 79 SER A N 1
ATOM 605 C CA . SER A 1 79 ? 20.125 6.766 1.678 1 81.25 79 SER A CA 1
ATOM 606 C C . SER A 1 79 ? 19.328 7.895 1.026 1 81.25 79 SER A C 1
ATOM 608 O O . SER A 1 79 ? 19.516 9.07 1.358 1 81.25 79 SER A O 1
ATOM 610 N N . GLN A 1 80 ? 18.469 7.574 0.124 1 81.31 80 GLN A N 1
ATOM 611 C CA . GLN A 1 80 ? 17.688 8.594 -0.572 1 81.31 80 GLN A CA 1
ATOM 612 C C . GLN A 1 80 ? 16.375 8.883 0.157 1 81.31 80 GLN A C 1
ATOM 614 O O . GLN A 1 80 ? 15.688 7.961 0.595 1 81.31 80 GLN A O 1
ATOM 619 N N . THR A 1 81 ? 16.188 10.148 0.471 1 86.31 81 THR A N 1
ATOM 620 C CA . THR A 1 81 ? 14.953 10.562 1.125 1 86.31 81 THR A CA 1
ATOM 621 C C . THR A 1 81 ? 14.25 11.656 0.32 1 86.31 81 THR A C 1
ATOM 623 O O . THR A 1 81 ? 14.898 12.57 -0.191 1 86.31 81 THR A O 1
ATOM 626 N N . SER A 1 82 ? 13.008 11.43 0.045 1 87.56 82 SER A N 1
ATOM 627 C CA . SER A 1 82 ? 12.164 12.445 -0.57 1 87.56 82 SER A CA 1
ATOM 628 C C . SER A 1 82 ? 11 12.82 0.343 1 87.56 82 SER A C 1
ATOM 630 O O . SER A 1 82 ? 10.516 11.984 1.112 1 87.56 82 SER A O 1
ATOM 632 N N . GLU A 1 83 ? 10.719 14.141 0.34 1 90.5 83 GLU A N 1
ATOM 633 C CA . GLU A 1 83 ? 9.586 14.547 1.168 1 90.5 83 GLU A CA 1
ATOM 634 C C . GLU A 1 83 ? 8.633 15.461 0.395 1 90.5 83 GLU A C 1
ATOM 636 O O . GLU A 1 83 ? 9.047 16.141 -0.542 1 90.5 83 GLU A O 1
ATOM 641 N N . LYS A 1 84 ? 7.371 15.445 0.703 1 89.12 84 LYS A N 1
ATOM 642 C CA . LYS A 1 84 ? 6.348 16.344 0.175 1 89.12 84 LYS A CA 1
ATOM 643 C C . LYS A 1 84 ? 5.586 17.031 1.303 1 89.12 84 LYS A C 1
ATOM 645 O O . LYS A 1 84 ? 5.27 16.406 2.318 1 89.12 84 LYS A O 1
ATOM 650 N N . ASN A 1 85 ? 5.426 18.297 1.061 1 92.06 85 ASN A N 1
ATOM 651 C CA . ASN A 1 85 ? 4.668 19.094 2.012 1 92.06 85 ASN A CA 1
ATOM 652 C C . ASN A 1 85 ? 3.254 19.375 1.509 1 92.06 85 ASN A C 1
ATOM 654 O O . ASN A 1 85 ? 3.057 19.656 0.325 1 92.06 85 ASN A O 1
ATOM 658 N N . ILE A 1 86 ? 2.324 19.344 2.508 1 92.75 86 ILE A N 1
ATOM 659 C CA . ILE A 1 86 ? 0.962 19.672 2.104 1 92.75 86 ILE A CA 1
ATOM 660 C C . ILE A 1 86 ? 0.256 20.422 3.232 1 92.75 86 ILE A C 1
ATOM 662 O O . ILE A 1 86 ? 0.491 20.141 4.41 1 92.75 86 ILE A O 1
ATOM 666 N N . ASN A 1 87 ? -0.422 21.312 2.859 1 94.69 87 ASN A N 1
ATOM 667 C CA . ASN A 1 87 ? -1.396 21.969 3.723 1 94.69 87 ASN A CA 1
ATOM 668 C C . ASN A 1 87 ? -2.684 22.297 2.969 1 94.69 87 ASN A C 1
ATOM 670 O O . ASN A 1 87 ? -2.805 22 1.781 1 94.69 87 ASN A O 1
ATOM 674 N N . LYS A 1 88 ? -3.615 22.797 3.678 1 93.56 88 LYS A N 1
ATOM 675 C CA . LYS A 1 88 ? -4.926 23.031 3.074 1 93.56 88 LYS A CA 1
ATOM 676 C C . LYS A 1 88 ? -4.812 23.859 1.802 1 93.56 88 LYS A C 1
ATOM 678 O O . LYS A 1 88 ? -5.496 23.594 0.813 1 93.56 88 LYS A O 1
ATOM 683 N N . SER A 1 89 ? -3.951 24.766 1.669 1 91 89 SER A N 1
ATOM 684 C CA . SER A 1 89 ? -3.834 25.688 0.54 1 91 89 SER A CA 1
ATOM 685 C C . SER A 1 89 ? -2.982 25.094 -0.574 1 91 89 SER A C 1
ATOM 687 O O . SER A 1 89 ? -3.084 25.5 -1.73 1 91 89 SER A O 1
ATOM 689 N N . ALA A 1 90 ? -2.08 24.203 -0.239 1 82.38 90 ALA A N 1
ATOM 690 C CA . ALA A 1 90 ? -1.162 23.609 -1.212 1 82.38 90 ALA A CA 1
ATOM 691 C C . ALA A 1 90 ? -1.741 22.328 -1.812 1 82.38 90 ALA A C 1
ATOM 693 O O . ALA A 1 90 ? -1.023 21.562 -2.445 1 82.38 90 ALA A O 1
ATOM 694 N N . CYS A 1 91 ? -2.967 21.891 -1.736 1 72.62 91 CYS A N 1
ATOM 695 C CA . CYS A 1 91 ? -3.531 20.641 -2.258 1 72.62 91 CYS A CA 1
ATOM 696 C C . CYS A 1 91 ? -3.865 20.781 -3.738 1 72.62 91 CYS A C 1
ATOM 698 O O . CYS A 1 91 ? -4.473 21.766 -4.156 1 72.62 91 CYS A O 1
ATOM 700 N N . PRO A 1 92 ? -3.139 19.969 -4.586 1 61.94 92 PRO A N 1
ATOM 701 C CA . PRO A 1 92 ? -3.408 20.078 -6.023 1 61.94 92 PRO A CA 1
ATOM 702 C C . PRO A 1 92 ? -4.902 20.062 -6.344 1 61.94 92 PRO A C 1
ATOM 704 O O . PRO A 1 92 ? -5.332 20.688 -7.316 1 61.94 92 PRO A O 1
ATOM 707 N N . LEU A 1 93 ? -5.574 19.094 -5.75 1 57.47 93 LEU A N 1
ATOM 708 C CA . LEU A 1 93 ? -6.98 19.141 -6.133 1 57.47 93 LEU A CA 1
ATOM 709 C C . LEU A 1 93 ? -7.531 20.547 -5.996 1 57.47 93 LEU A C 1
ATOM 711 O O . LEU A 1 93 ? -8.422 20.953 -6.754 1 57.47 93 LEU A O 1
ATOM 715 N N . ASN A 1 94 ? -7.031 21.109 -5.078 1 49.25 94 ASN A N 1
ATOM 716 C CA . ASN A 1 94 ? -7.48 22.484 -4.965 1 49.25 94 ASN A CA 1
ATOM 717 C C . ASN A 1 94 ? -6.754 23.391 -5.953 1 49.25 94 ASN A C 1
ATOM 719 O O . ASN A 1 94 ? -7.309 24.406 -6.402 1 49.25 94 ASN A O 1
ATOM 723 N N . LYS A 1 95 ? -5.445 23.156 -6.086 1 46.81 95 LYS A N 1
ATOM 724 C CA . LYS A 1 95 ? -4.742 24.031 -7.027 1 46.81 95 LYS A CA 1
ATOM 725 C C . LYS A 1 95 ? -5.145 23.719 -8.469 1 46.81 95 LYS A C 1
ATOM 727 O O . LYS A 1 95 ? -4.727 24.406 -9.391 1 46.81 95 LYS A O 1
ATOM 732 N N . ALA A 1 96 ? -5.766 22.656 -8.828 1 44.38 96 ALA A N 1
ATOM 733 C CA . ALA A 1 96 ? -6.168 22.594 -10.234 1 44.38 96 ALA A CA 1
ATOM 734 C C . ALA A 1 96 ? -6.859 23.875 -10.672 1 44.38 96 ALA A C 1
ATOM 736 O O . ALA A 1 96 ? -7.027 24.125 -11.867 1 44.38 96 ALA A O 1
ATOM 737 N N . GLU A 1 97 ? -7.426 24.625 -9.711 1 42.97 97 GLU A N 1
ATOM 738 C CA . GLU A 1 97 ? -8.055 25.812 -10.281 1 42.97 97 GLU A CA 1
ATOM 739 C C . GLU A 1 97 ? -7.016 26.844 -10.695 1 42.97 97 GLU A C 1
ATOM 741 O O . GLU A 1 97 ? -7.184 27.531 -11.703 1 42.97 97 GLU A O 1
ATOM 746 N N . GLU A 1 98 ? -6.035 27.281 -9.836 1 41.47 98 GLU A N 1
ATOM 747 C CA . GLU A 1 98 ? -5.207 28.422 -10.211 1 41.47 98 GLU A CA 1
ATOM 748 C C . GLU A 1 98 ? -4.02 27.984 -11.062 1 41.47 98 GLU A C 1
ATOM 750 O O . GLU A 1 98 ? -3.121 28.781 -11.344 1 41.47 98 GLU A O 1
ATOM 755 N N . GLN A 1 99 ? -3.525 26.812 -11.023 1 38.94 99 GLN A N 1
ATOM 756 C CA . GLN A 1 99 ? -2.457 26.484 -11.961 1 38.94 99 GLN A CA 1
ATOM 757 C C . GLN A 1 99 ? -2.855 26.828 -13.391 1 38.94 99 GLN A C 1
ATOM 759 O O . GLN A 1 99 ? -3.85 26.312 -13.906 1 38.94 99 GLN A O 1
ATOM 764 N N . ASN A 1 100 ? -2.504 28.156 -13.812 1 36.5 100 ASN A N 1
ATOM 765 C CA . ASN A 1 100 ? -2.457 28.641 -15.188 1 36.5 100 ASN A CA 1
ATOM 766 C C . ASN A 1 100 ? -2.094 27.531 -16.172 1 36.5 100 ASN A C 1
ATOM 768 O O . ASN A 1 100 ? -1.539 26.516 -15.773 1 36.5 100 ASN A O 1
ATOM 772 N N . GLU A 1 101 ? -1.901 28.062 -17.656 1 42.38 101 GLU A N 1
ATOM 773 C CA . GLU A 1 101 ? -1.781 27.625 -19.047 1 42.38 101 GLU A CA 1
ATOM 774 C C . GLU A 1 101 ? -0.579 26.703 -19.234 1 42.38 101 GLU A C 1
ATOM 776 O O . GLU A 1 101 ? -0.461 26.047 -20.266 1 42.38 101 GLU A O 1
ATOM 781 N N . HIS A 1 102 ? 0.573 27.078 -18.625 1 38.94 102 HIS A N 1
ATOM 782 C CA . HIS A 1 102 ? 1.714 26.438 -19.297 1 38.94 102 HIS A CA 1
ATOM 783 C C . HIS A 1 102 ? 1.897 25 -18.812 1 38.94 102 HIS A C 1
ATOM 785 O O . HIS A 1 102 ? 2.855 24.703 -18.109 1 38.94 102 HIS A O 1
ATOM 791 N N . LEU A 1 103 ? 0.876 24.406 -18.266 1 39.97 103 LEU A N 1
ATOM 792 C CA . LEU A 1 103 ? 1.048 23 -17.922 1 39.97 103 LEU A CA 1
ATOM 793 C C . LEU A 1 103 ? 1.526 22.188 -19.125 1 39.97 103 LEU A C 1
ATOM 795 O O . LEU A 1 103 ? 0.825 22.094 -20.125 1 39.97 103 LEU A O 1
ATOM 799 N N . GLN A 1 104 ? 2.82 22.328 -19.266 1 41 104 GLN A N 1
ATOM 800 C CA . GLN A 1 104 ? 3.277 21.328 -20.234 1 41 104 GLN A CA 1
ATOM 801 C C . GLN A 1 104 ? 2.662 19.969 -19.953 1 41 104 GLN A C 1
ATOM 803 O O . GLN A 1 104 ? 2.445 19.609 -18.781 1 41 104 GLN A O 1
ATOM 808 N N . PRO A 1 105 ? 2.031 19.328 -20.969 1 41.16 105 PRO A N 1
ATOM 809 C CA . PRO A 1 105 ? 1.474 17.984 -20.828 1 41.16 105 PRO A CA 1
ATOM 810 C C . PRO A 1 105 ? 2.332 17.062 -19.953 1 41.16 105 PRO A C 1
ATOM 812 O O . PRO A 1 105 ? 3.539 16.938 -20.188 1 41.16 105 PRO A O 1
ATOM 815 N N . ALA A 1 106 ? 2.16 17.156 -18.703 1 37.03 106 ALA A N 1
ATOM 816 C CA . ALA A 1 106 ? 2.789 16.062 -17.969 1 37.03 106 ALA A CA 1
ATOM 817 C C . ALA A 1 106 ? 2.713 14.758 -18.75 1 37.03 106 ALA A C 1
ATOM 819 O O . ALA A 1 106 ? 1.632 14.344 -19.172 1 37.03 106 ALA A O 1
ATOM 820 N N . SER A 1 107 ? 3.725 14.445 -19.5 1 36.97 107 SER A N 1
ATOM 821 C CA . SER A 1 107 ? 3.859 13.125 -20.109 1 36.97 107 SER A CA 1
ATOM 822 C C . SER A 1 107 ? 3.404 12.031 -19.156 1 36.97 107 SER A C 1
ATOM 824 O O . SER A 1 107 ? 3.852 11.977 -18 1 36.97 107 SER A O 1
ATOM 826 N N . LEU A 1 108 ? 2.076 11.812 -19.047 1 36.03 108 LEU A N 1
ATOM 827 C CA . LEU A 1 108 ? 1.634 10.508 -18.562 1 36.03 108 LEU A CA 1
ATOM 828 C C . LEU A 1 108 ? 2.689 9.445 -18.828 1 36.03 108 LEU A C 1
ATOM 830 O O . LEU A 1 108 ? 2.922 9.062 -19.969 1 36.03 108 LEU A O 1
ATOM 834 N N . LEU A 1 109 ? 3.785 9.602 -18.219 1 33.31 109 LEU A N 1
ATOM 835 C CA . LEU A 1 109 ? 4.691 8.461 -18.312 1 33.31 109 LEU A CA 1
ATOM 836 C C . LEU A 1 109 ? 3.938 7.152 -18.141 1 33.31 109 LEU A C 1
ATOM 838 O O . LEU A 1 109 ? 3.506 6.824 -17.031 1 33.31 109 LEU A O 1
ATOM 842 N N . PHE A 1 110 ? 3.074 6.945 -19.109 1 32.31 110 PHE A N 1
ATOM 843 C CA . PHE A 1 110 ? 2.648 5.57 -19.359 1 32.31 110 PHE A CA 1
ATO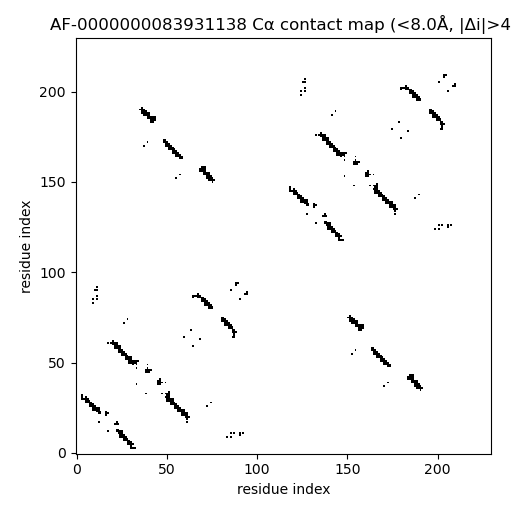M 844 C C . PHE A 1 110 ? 3.824 4.609 -19.25 1 32.31 110 PHE A C 1
ATOM 846 O O . PHE A 1 110 ? 4.746 4.652 -20.062 1 32.31 110 PHE A O 1
ATOM 853 N N . VAL A 1 111 ? 4.316 4.398 -18.078 1 33.41 111 VAL A N 1
ATOM 854 C CA . VAL A 1 111 ? 5.242 3.273 -18 1 33.41 111 VAL A CA 1
ATOM 855 C C . VAL A 1 111 ? 4.629 2.055 -18.688 1 33.41 111 VAL A C 1
ATOM 857 O O . VAL A 1 111 ? 3.617 1.52 -18.234 1 33.41 111 VAL A O 1
ATOM 860 N N . LEU A 1 112 ? 4.477 2.191 -19.984 1 29.22 112 LEU A N 1
ATOM 861 C CA . LEU A 1 112 ? 4.332 1.004 -20.828 1 29.22 112 LEU A CA 1
ATOM 862 C C . LEU A 1 112 ? 5.199 -0.137 -20.297 1 29.22 112 LEU A C 1
ATOM 864 O O . LEU A 1 112 ? 6.414 0.015 -20.156 1 29.22 112 LEU A O 1
ATOM 868 N N . PHE A 1 113 ? 4.562 -0.946 -19.422 1 25.69 113 PHE A N 1
ATOM 869 C CA . PHE A 1 113 ? 5.16 -2.27 -19.281 1 25.69 113 PHE A CA 1
ATOM 870 C C . PHE A 1 113 ? 5.488 -2.861 -20.641 1 25.69 113 PHE A C 1
ATOM 872 O O . PHE A 1 113 ? 4.59 -3.18 -21.422 1 25.69 113 PHE A O 1
ATOM 879 N N . ALA A 1 114 ? 6.43 -2.209 -21.375 1 29.19 114 ALA A N 1
ATOM 880 C CA . ALA A 1 114 ? 6.941 -2.973 -22.516 1 29.19 114 ALA A CA 1
ATOM 881 C C . ALA A 1 114 ? 7.242 -4.414 -22.109 1 29.19 114 ALA A C 1
ATOM 883 O O . ALA A 1 114 ? 7.879 -4.66 -21.078 1 29.19 114 ALA A O 1
ATOM 884 N N . HIS A 1 115 ? 6.344 -5.488 -22.578 1 23.7 115 HIS A N 1
ATOM 885 C CA . HIS A 1 115 ? 7.195 -6.539 -23.109 1 23.7 115 HIS A CA 1
ATOM 886 C C . HIS A 1 115 ? 8.18 -5.98 -24.141 1 23.7 115 HIS A C 1
ATOM 888 O O . HIS A 1 115 ? 7.875 -5.012 -24.828 1 23.7 115 HIS A O 1
ATOM 894 N N . SER B 1 1 ? -1.823 -5.59 24.969 1 30.62 1 SER B N 1
ATOM 895 C CA . SER B 1 1 ? -2.336 -5.164 23.672 1 30.62 1 SER B CA 1
ATOM 896 C C . SER B 1 1 ? -1.95 -6.145 22.578 1 30.62 1 SER B C 1
ATOM 898 O O . SER B 1 1 ? -0.788 -6.543 22.469 1 30.62 1 SER B O 1
ATOM 900 N N . ALA B 1 2 ? -2.762 -6.879 22.094 1 41.5 2 ALA B N 1
ATOM 901 C CA . ALA B 1 2 ? -2.459 -7.934 21.141 1 41.5 2 ALA B CA 1
ATOM 902 C C . ALA B 1 2 ? -1.553 -7.414 20.016 1 41.5 2 ALA B C 1
ATOM 904 O O . ALA B 1 2 ? -1.678 -6.266 19.594 1 41.5 2 ALA B O 1
ATOM 905 N N . PRO B 1 3 ? -0.339 -7.816 20.016 1 46.09 3 PRO B N 1
ATOM 906 C CA . PRO B 1 3 ? 0.584 -7.336 18.984 1 46.09 3 PRO B CA 1
ATOM 907 C C . PRO B 1 3 ? -0.109 -7.066 17.656 1 46.09 3 PRO B C 1
ATOM 909 O O . PRO B 1 3 ? -0.985 -7.832 17.234 1 46.09 3 PRO B O 1
ATOM 912 N N . GLU B 1 4 ? -0.436 -5.832 17.391 1 53.41 4 GLU B N 1
ATOM 913 C CA . GLU B 1 4 ? -1.166 -5.43 16.188 1 53.41 4 GLU B CA 1
ATOM 914 C C . GLU B 1 4 ? -0.792 -6.305 14.992 1 53.41 4 GLU B C 1
ATOM 916 O O . GLU B 1 4 ? 0.387 -6.434 14.656 1 53.41 4 GLU B O 1
ATOM 921 N N . THR B 1 5 ? -1.417 -7.371 14.883 1 57.72 5 THR B N 1
ATOM 922 C CA . THR B 1 5 ? -1.279 -8.461 13.922 1 57.72 5 THR B CA 1
ATOM 923 C C . THR B 1 5 ? -1.284 -7.934 12.492 1 57.72 5 THR B C 1
ATOM 925 O O . THR B 1 5 ? -1.967 -6.949 12.195 1 57.72 5 THR B O 1
ATOM 928 N N . ASN B 1 6 ? -0.158 -8.078 11.828 1 65.19 6 ASN B N 1
ATOM 929 C CA . ASN B 1 6 ? -0.119 -7.867 10.383 1 65.19 6 ASN B CA 1
ATOM 930 C C . ASN B 1 6 ? -1.154 -8.727 9.656 1 65.19 6 ASN B C 1
ATOM 932 O O . ASN B 1 6 ? -1.222 -9.938 9.875 1 65.19 6 ASN B O 1
ATOM 936 N N . GLN B 1 7 ? -2.131 -7.93 9.25 1 79.5 7 GLN B N 1
ATOM 937 C CA . GLN B 1 7 ? -3.072 -8.664 8.414 1 79.5 7 GLN B CA 1
ATOM 938 C C . GLN B 1 7 ? -2.629 -8.664 6.953 1 79.5 7 GLN B C 1
ATOM 940 O O . GLN B 1 7 ? -2.094 -7.672 6.461 1 79.5 7 GLN B O 1
ATOM 945 N N . TYR B 1 8 ? -2.578 -9.852 6.402 1 85 8 TYR B N 1
ATOM 946 C CA . TYR B 1 8 ? -2.201 -9.945 4.996 1 85 8 TYR B CA 1
ATOM 947 C C . TYR B 1 8 ? -3.273 -10.672 4.195 1 85 8 TYR B C 1
ATOM 949 O O . TYR B 1 8 ? -3.916 -11.594 4.695 1 85 8 TYR B O 1
ATOM 957 N N . SER B 1 9 ? -3.525 -10.18 3.021 1 89.06 9 SER B N 1
ATOM 958 C CA . SER B 1 9 ? -4.477 -10.789 2.096 1 89.06 9 SER B CA 1
ATOM 959 C C . SER B 1 9 ? -3.826 -11.086 0.749 1 89.06 9 SER B C 1
ATOM 961 O O . SER B 1 9 ? -2.949 -10.344 0.301 1 89.06 9 SER B O 1
ATOM 963 N N . PHE B 1 10 ? -4.281 -12.195 0.273 1 89.75 10 PHE B N 1
ATOM 964 C CA . PHE B 1 10 ? -3.82 -12.617 -1.045 1 89.75 10 PHE B CA 1
ATOM 965 C C . PHE B 1 10 ? -4.969 -12.625 -2.045 1 89.75 10 PHE B C 1
ATOM 967 O O . PHE B 1 10 ? -6.062 -13.102 -1.739 1 89.75 10 PHE B O 1
ATOM 974 N N . PHE B 1 11 ? -4.688 -12.094 -3.293 1 92.94 11 PHE B N 1
ATOM 975 C CA . PHE B 1 11 ? -5.715 -12.047 -4.324 1 92.94 11 PHE B CA 1
ATOM 976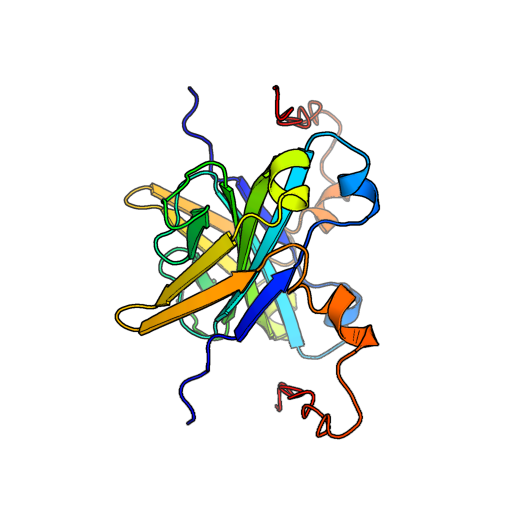 C C . PHE B 1 11 ? -5.227 -12.711 -5.605 1 92.94 11 PHE B C 1
ATOM 978 O O . PHE B 1 11 ? -4.18 -12.344 -6.141 1 92.94 11 PHE B O 1
ATOM 985 N N . PRO B 1 12 ? -5.984 -13.641 -6.098 1 95.38 12 PRO B N 1
ATOM 986 C CA . PRO B 1 12 ? -5.668 -14.258 -7.387 1 95.38 12 PRO B CA 1
ATOM 987 C C . PRO B 1 12 ? -5.902 -13.312 -8.562 1 95.38 12 PRO B C 1
ATOM 989 O O . PRO B 1 12 ? -6.449 -12.227 -8.391 1 95.38 12 PRO B O 1
ATOM 992 N N . PRO B 1 13 ? -5.477 -13.75 -9.75 1 95.88 13 PRO B N 1
ATOM 993 C CA . PRO B 1 13 ? -5.801 -12.938 -10.922 1 95.88 13 PRO B CA 1
ATOM 994 C C . PRO B 1 13 ? -7.305 -12.828 -11.164 1 95.88 13 PRO B C 1
ATOM 996 O O . PRO B 1 13 ? -8.062 -13.711 -10.75 1 95.88 13 PRO B O 1
ATOM 999 N N . SER B 1 14 ? -7.57 -11.68 -11.742 1 93.12 14 SER B N 1
ATOM 1000 C CA . SER B 1 14 ? -8.969 -11.555 -12.141 1 93.12 14 SER B CA 1
ATOM 1001 C C . SER B 1 14 ? -9.312 -12.508 -13.273 1 93.12 14 SER B C 1
ATOM 1003 O O . SER B 1 14 ? -8.43 -12.969 -14 1 93.12 14 SER B O 1
ATOM 1005 N N . SER B 1 15 ? -10.578 -12.773 -13.445 1 93.06 15 SER B N 1
ATOM 1006 C CA . SER B 1 15 ? -11.031 -13.633 -14.531 1 93.06 15 SER B CA 1
ATOM 1007 C C . SER B 1 15 ? -10.703 -13.031 -15.891 1 93.06 15 SER B C 1
ATOM 1009 O O . SER B 1 15 ? -10.367 -13.75 -16.828 1 93.06 15 SER B O 1
ATOM 1011 N N . ALA B 1 16 ? -10.844 -11.703 -15.914 1 95.69 16 ALA B N 1
ATOM 1012 C CA . ALA B 1 16 ? -10.531 -11.008 -17.156 1 95.69 16 ALA B CA 1
ATOM 1013 C C . ALA B 1 16 ? -9.062 -11.164 -17.531 1 95.69 16 ALA B C 1
ATOM 1015 O O . ALA B 1 16 ? -8.719 -11.406 -18.688 1 95.69 16 ALA B O 1
ATOM 1016 N N . GLU B 1 17 ? -8.188 -11.07 -16.562 1 96.25 17 GLU B N 1
ATOM 1017 C CA . GLU B 1 17 ? -6.75 -11.188 -16.797 1 96.25 17 GLU B CA 1
ATOM 1018 C C . GLU B 1 17 ? -6.391 -12.578 -17.312 1 96.25 17 GLU B C 1
ATOM 1020 O O . GLU B 1 17 ? -5.453 -12.734 -18.094 1 96.25 17 GLU B O 1
ATOM 1025 N N . LEU B 1 18 ? -7.156 -13.586 -16.875 1 95.81 18 LEU B N 1
ATOM 1026 C CA . LEU B 1 18 ? -6.84 -14.969 -17.188 1 95.81 18 LEU B CA 1
ATOM 1027 C C . LEU B 1 18 ? -7.176 -15.281 -18.641 1 95.81 18 LEU B C 1
ATOM 1029 O O . LEU B 1 18 ? -6.867 -16.375 -19.141 1 95.81 18 LEU B O 1
ATOM 1033 N N . GLN B 1 19 ? -7.793 -14.359 -19.328 1 96.5 19 GLN B N 1
ATOM 1034 C CA . GLN B 1 19 ? -8.047 -14.508 -20.75 1 96.5 19 GLN B CA 1
ATOM 1035 C C . GLN B 1 19 ? -6.848 -14.055 -21.578 1 96.5 19 GLN B C 1
ATOM 1037 O O . GLN B 1 19 ? -6.812 -14.25 -22.797 1 96.5 19 GLN B O 1
ATOM 1042 N N . SER B 1 20 ? -5.891 -13.461 -20.938 1 97.25 20 SER B N 1
ATOM 1043 C CA . SER B 1 20 ? -4.656 -13.023 -21.578 1 97.25 20 SER B CA 1
ATOM 1044 C C . SER B 1 20 ? -3.49 -13.938 -21.203 1 97.25 20 SER B C 1
ATOM 1046 O O . SER B 1 20 ? -3.668 -14.914 -20.484 1 97.25 20 SER B O 1
ATOM 1048 N N . ASN B 1 21 ? -2.342 -13.625 -21.75 1 97.69 21 ASN B N 1
ATOM 1049 C CA . ASN B 1 21 ? -1.173 -14.469 -21.516 1 97.69 21 ASN B CA 1
ATOM 1050 C C . ASN B 1 21 ? -0.502 -14.125 -20.188 1 97.69 21 ASN B C 1
ATOM 1052 O O . ASN B 1 21 ? 0.315 -14.898 -19.688 1 97.69 21 ASN B O 1
ATOM 1056 N N . LYS B 1 22 ? -0.86 -12.938 -19.75 1 97.19 22 LYS B N 1
ATOM 1057 C CA . LYS B 1 22 ? -0.263 -12.461 -18.5 1 97.19 22 LYS B CA 1
ATOM 1058 C C . LYS B 1 22 ? -1.331 -12.203 -17.438 1 97.19 22 LYS B C 1
ATOM 1060 O O . LYS B 1 22 ? -2.48 -11.906 -17.781 1 97.19 22 LYS B O 1
ATOM 1065 N N . ALA B 1 23 ? -0.904 -12.445 -16.234 1 96.62 23 ALA B N 1
ATOM 1066 C CA . ALA B 1 23 ? -1.776 -12.188 -15.086 1 96.62 23 ALA B CA 1
ATOM 1067 C C . ALA B 1 23 ? -0.99 -11.602 -13.914 1 96.62 23 ALA B C 1
ATOM 1069 O O . ALA B 1 23 ? 0.239 -11.508 -13.969 1 96.62 23 ALA B O 1
ATOM 1070 N N . THR B 1 24 ? -1.765 -11.195 -12.93 1 96.94 24 THR B N 1
ATOM 1071 C CA . THR B 1 24 ? -1.118 -10.531 -11.797 1 96.94 24 THR B CA 1
ATOM 1072 C C . THR B 1 24 ? -1.665 -11.055 -10.477 1 96.94 24 THR B C 1
ATOM 1074 O O . THR B 1 24 ? -2.877 -11.211 -10.32 1 96.94 24 THR B O 1
ATOM 1077 N N . LEU B 1 25 ? -0.736 -11.383 -9.602 1 96.12 25 LEU B N 1
ATOM 1078 C CA . LEU B 1 25 ? -1.11 -11.688 -8.227 1 96.12 25 LEU B CA 1
ATOM 1079 C C . LEU B 1 25 ? -0.92 -10.469 -7.328 1 96.12 25 LEU B C 1
ATOM 1081 O O . LEU B 1 25 ? 0.012 -9.688 -7.527 1 96.12 25 LEU B O 1
ATOM 1085 N N . LEU B 1 26 ? -1.783 -10.352 -6.402 1 95.38 26 LEU B N 1
ATOM 1086 C CA . LEU B 1 26 ? -1.713 -9.227 -5.469 1 95.38 26 LEU B CA 1
ATOM 1087 C C . LEU B 1 26 ? -1.597 -9.727 -4.031 1 95.38 26 LEU B C 1
ATOM 1089 O O . LEU B 1 26 ? -2.383 -10.57 -3.596 1 95.38 26 LEU B O 1
ATOM 1093 N N . CYS B 1 27 ? -0.622 -9.289 -3.367 1 92.62 27 CYS B N 1
ATOM 1094 C CA . CYS B 1 27 ? -0.469 -9.469 -1.929 1 92.62 27 CYS B CA 1
ATOM 1095 C C . CYS B 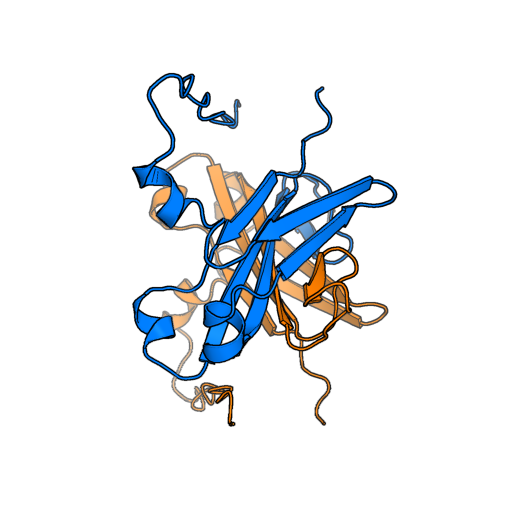1 27 ? -0.581 -8.141 -1.194 1 92.62 27 CYS B C 1
ATOM 1097 O O . CYS B 1 27 ? 0.126 -7.188 -1.52 1 92.62 27 CYS B O 1
ATOM 1099 N N . LEU B 1 28 ? -1.476 -8.102 -0.273 1 91.25 28 LEU B N 1
ATOM 1100 C CA . LEU B 1 28 ? -1.743 -6.875 0.473 1 91.25 28 LEU B CA 1
ATOM 1101 C C . LEU B 1 28 ? -1.487 -7.078 1.962 1 91.25 28 LEU B C 1
ATOM 1103 O O . LEU B 1 28 ? -1.983 -8.039 2.557 1 91.25 28 LEU B O 1
ATOM 1107 N N . SER B 1 29 ? -0.738 -6.184 2.516 1 88.19 29 SER B N 1
ATOM 1108 C CA . SER B 1 29 ? -0.454 -6.246 3.945 1 88.19 29 SER B CA 1
ATOM 1109 C C . SER B 1 29 ? -0.775 -4.922 4.633 1 88.19 29 SER B C 1
ATOM 1111 O O . SER B 1 29 ? -0.475 -3.852 4.098 1 88.19 29 SER B O 1
ATOM 1113 N N . SER B 1 30 ? -1.487 -5.043 5.758 1 86.06 30 SER B N 1
ATOM 1114 C CA . SER B 1 30 ? -1.753 -3.891 6.609 1 86.06 30 SER B CA 1
ATOM 1115 C C . SER B 1 30 ? -0.956 -3.969 7.91 1 86.06 30 SER B C 1
ATOM 1117 O O . SER B 1 30 ? -0.906 -5.02 8.555 1 86.06 30 SER B O 1
ATOM 1119 N N . GLN B 1 31 ? -0.291 -2.846 8.195 1 77.5 31 GLN B N 1
ATOM 1120 C CA . GLN B 1 31 ? 0.528 -2.824 9.406 1 77.5 31 GLN B CA 1
ATOM 1121 C C . GLN B 1 31 ? 0.318 -1.532 10.188 1 77.5 31 GLN B C 1
ATOM 1123 O O . GLN B 1 31 ? 0.207 -0.454 9.602 1 77.5 31 GLN B O 1
ATOM 1128 N N . SER B 1 32 ? 0.303 -1.691 11.508 1 76.25 32 SER B N 1
ATOM 1129 C CA . SER B 1 32 ? 0.186 -0.529 12.383 1 76.25 32 SER B CA 1
ATOM 1130 C C . SER B 1 32 ? 1.544 -0.118 12.938 1 76.25 32 SER B C 1
ATOM 1132 O O . SER B 1 32 ? 1.629 0.778 13.781 1 76.25 32 SER B O 1
ATOM 1134 N N . VAL B 1 33 ? 2.553 -0.758 12.484 1 70.88 33 VAL B N 1
ATOM 1135 C CA . VAL B 1 33 ? 3.889 -0.414 12.961 1 70.88 33 VAL B CA 1
ATOM 1136 C C . VAL B 1 33 ? 4.574 0.511 11.953 1 70.88 33 VAL B C 1
ATOM 1138 O O . VAL B 1 33 ? 4.328 0.418 10.75 1 70.88 33 VAL B O 1
ATOM 1141 N N . PRO B 1 34 ? 5.344 1.395 12.57 1 66.88 34 PRO B N 1
ATOM 1142 C CA . PRO B 1 34 ? 6.07 2.297 11.672 1 66.88 34 PRO B CA 1
ATOM 1143 C C . PRO B 1 34 ? 6.973 1.551 10.695 1 66.88 34 PRO B C 1
ATOM 1145 O O . PRO B 1 34 ? 7.516 0.494 11.031 1 66.88 34 PRO B O 1
ATOM 1148 N N . PHE B 1 35 ? 6.793 1.983 9.391 1 69 35 PHE B N 1
ATOM 1149 C CA . PHE B 1 35 ? 7.711 1.489 8.367 1 69 35 PHE B CA 1
ATOM 1150 C C . PHE B 1 35 ? 8.75 2.543 8.023 1 69 35 PHE B C 1
ATOM 1152 O O . PHE B 1 35 ? 8.43 3.723 7.879 1 69 35 PHE B O 1
ATOM 1159 N N . ALA B 1 36 ? 9.953 1.999 8.086 1 64.88 36 ALA B N 1
ATOM 1160 C CA . ALA B 1 36 ? 11.102 2.895 7.941 1 64.88 36 ALA B CA 1
ATOM 1161 C C . ALA B 1 36 ? 10.992 3.707 6.652 1 64.88 36 ALA B C 1
ATOM 1163 O O . ALA B 1 36 ? 11.547 4.809 6.562 1 64.88 36 ALA B O 1
ATOM 1164 N N . GLN B 1 37 ? 10.156 3.342 5.82 1 78.62 37 GLN B N 1
ATOM 1165 C CA . GLN B 1 37 ? 10.234 4 4.523 1 78.62 37 GLN B CA 1
ATOM 1166 C C . GLN B 1 37 ? 9.352 5.246 4.48 1 78.62 37 GLN B C 1
ATOM 1168 O O . GLN B 1 37 ? 9.602 6.16 3.693 1 78.62 37 GLN B O 1
ATOM 1173 N N . ILE B 1 38 ? 8.367 5.293 5.324 1 86.19 38 ILE B N 1
ATOM 1174 C CA . ILE B 1 38 ? 7.5 6.465 5.285 1 86.19 38 ILE B CA 1
ATOM 1175 C C . ILE B 1 38 ? 7.316 7.016 6.699 1 86.19 38 ILE B C 1
ATOM 1177 O O . ILE B 1 38 ? 6.977 6.27 7.621 1 86.19 38 ILE B O 1
ATOM 1181 N N . THR B 1 39 ? 7.605 8.273 6.898 1 90.69 39 THR B N 1
ATOM 1182 C CA . THR B 1 39 ? 7.371 8.969 8.156 1 90.69 39 THR B CA 1
ATOM 1183 C C . THR B 1 39 ? 6.574 10.25 7.938 1 90.69 39 THR B C 1
ATOM 1185 O O . THR B 1 39 ? 6.582 10.805 6.836 1 90.69 39 THR B O 1
ATOM 1188 N N . TRP B 1 40 ? 5.848 10.617 9.016 1 93.44 40 TRP B N 1
ATOM 1189 C CA . TRP B 1 40 ? 5.031 11.828 8.953 1 93.44 40 TRP B CA 1
ATOM 1190 C C . TRP B 1 40 ? 5.535 12.875 9.93 1 93.44 40 TRP B C 1
ATOM 1192 O O . TRP B 1 40 ? 5.906 12.555 11.062 1 93.44 40 TRP B O 1
ATOM 1202 N N . LEU B 1 41 ? 5.52 14.062 9.445 1 95.31 41 LEU B N 1
ATOM 1203 C CA . LEU B 1 41 ? 5.758 15.203 10.32 1 95.31 41 LEU B CA 1
ATOM 1204 C C . LEU B 1 41 ? 4.578 16.172 10.281 1 95.31 41 LEU B C 1
ATOM 1206 O O . LEU B 1 41 ? 4.016 16.422 9.219 1 95.31 41 LEU B O 1
ATOM 1210 N N . VAL B 1 42 ? 4.219 16.625 11.461 1 96 42 VAL B N 1
ATOM 1211 C CA . VAL B 1 42 ? 3.236 17.703 11.586 1 96 42 VAL B CA 1
ATOM 1212 C C . VAL B 1 42 ? 3.895 18.938 12.195 1 96 42 VAL B C 1
ATOM 1214 O O . VAL B 1 42 ? 4.344 18.906 13.344 1 96 42 VAL B O 1
ATOM 1217 N N . GLY B 1 43 ? 3.869 19.984 11.375 1 93.88 43 GLY B N 1
ATOM 1218 C CA . GLY B 1 43 ? 4.59 21.156 11.844 1 93.88 43 GLY B CA 1
ATOM 1219 C C . GLY B 1 43 ? 6.055 20.891 12.133 1 93.88 43 GLY B C 1
ATOM 1220 O O . GLY B 1 43 ? 6.613 21.422 13.094 1 93.88 43 GLY B O 1
ATOM 1221 N N . GLY B 1 44 ? 6.578 19.922 11.492 1 93.19 44 GLY B N 1
ATOM 1222 C CA . GLY B 1 44 ? 7.992 19.609 11.648 1 93.19 44 GLY B CA 1
ATOM 1223 C C . GLY B 1 44 ? 8.258 18.594 12.75 1 93.19 44 GLY B C 1
ATOM 1224 O O . GLY B 1 44 ? 9.398 18.188 12.953 1 93.19 44 GLY B O 1
ATOM 1225 N N . SER B 1 45 ? 7.211 18.203 13.422 1 95.38 45 SER B N 1
ATOM 1226 C CA . SER B 1 45 ? 7.367 17.219 14.492 1 95.38 45 SER B CA 1
ATOM 1227 C C . SER B 1 45 ? 6.883 15.844 14.055 1 95.38 45 SER B C 1
ATOM 1229 O O . SER B 1 45 ? 5.805 15.719 13.469 1 95.38 45 SER B O 1
ATOM 1231 N N . PRO B 1 46 ? 7.688 14.859 14.398 1 93.69 46 PRO B 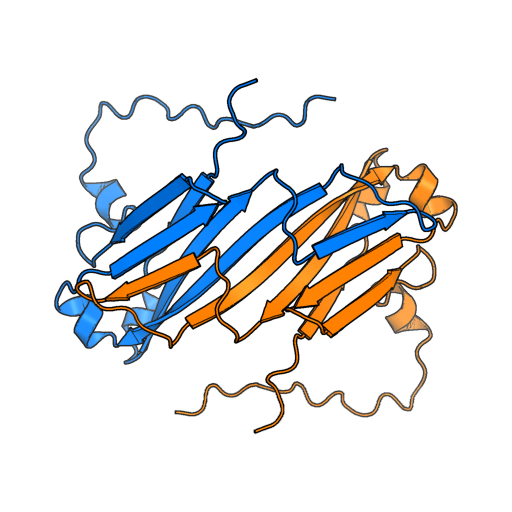N 1
ATOM 1232 C CA . PRO B 1 46 ? 7.262 13.508 14.031 1 93.69 46 PRO B CA 1
ATOM 1233 C C . PRO B 1 46 ? 5.992 13.07 14.758 1 93.69 46 PRO B C 1
ATOM 1235 O O . PRO B 1 46 ? 5.801 13.414 15.93 1 93.69 46 PRO B O 1
ATOM 1238 N N . VAL B 1 47 ? 5.113 12.32 14.07 1 92.69 47 VAL B N 1
ATOM 1239 C CA . VAL B 1 47 ? 3.887 11.805 14.672 1 92.69 47 VAL B CA 1
ATOM 1240 C C . VAL B 1 47 ? 3.779 10.305 14.43 1 92.69 47 VAL B C 1
ATOM 1242 O O . VAL B 1 47 ? 4.441 9.758 13.539 1 92.69 47 VAL B O 1
ATOM 1245 N N . SER B 1 48 ? 2.914 9.625 15.227 1 87.06 48 SER B N 1
ATOM 1246 C CA . SER B 1 48 ? 2.809 8.172 15.133 1 87.06 48 SER B CA 1
ATOM 1247 C C . SER B 1 48 ? 1.374 7.738 14.859 1 87.06 48 SER B C 1
ATOM 1249 O O . SER B 1 48 ? 1.08 6.539 14.82 1 87.06 48 SER B O 1
ATOM 1251 N N . ASN B 1 49 ? 0.503 8.586 14.672 1 87.25 49 ASN B N 1
ATOM 1252 C CA . ASN B 1 49 ? -0.899 8.266 14.43 1 87.25 49 ASN B CA 1
ATOM 1253 C C . ASN B 1 49 ? -1.153 7.953 12.953 1 87.25 49 ASN B C 1
ATOM 1255 O O . ASN B 1 49 ? -2.027 8.555 12.328 1 87.25 49 ASN B O 1
ATOM 1259 N N . HIS B 1 50 ? -0.398 7.043 12.477 1 89.81 50 HIS B N 1
ATOM 1260 C CA . HIS B 1 50 ? -0.536 6.66 11.07 1 89.81 50 HIS B CA 1
ATOM 1261 C C . HIS B 1 50 ? -0.475 5.145 10.906 1 89.81 50 HIS B C 1
ATOM 1263 O O . HIS B 1 50 ? -0.013 4.438 11.805 1 89.81 50 HIS B O 1
ATOM 1269 N N . THR B 1 51 ? -1.027 4.738 9.789 1 89.31 51 THR B N 1
ATOM 1270 C CA . THR B 1 51 ? -1.028 3.326 9.43 1 89.31 51 THR B CA 1
ATOM 1271 C C . THR B 1 51 ? -0.475 3.123 8.023 1 89.31 51 THR B C 1
ATOM 1273 O O . THR B 1 51 ? -0.332 4.082 7.266 1 89.31 51 THR B O 1
ATOM 1276 N N . PHE B 1 52 ? -0.132 1.843 7.84 1 88.88 52 PHE B N 1
ATOM 1277 C CA . PHE B 1 52 ? 0.469 1.525 6.551 1 88.88 52 PHE B CA 1
ATOM 1278 C C . PHE B 1 52 ? -0.254 0.358 5.891 1 88.88 52 PHE B C 1
ATOM 1280 O O . PHE B 1 52 ? -0.721 -0.556 6.57 1 88.88 52 PHE B O 1
ATOM 1287 N N . GLN B 1 53 ? -0.355 0.527 4.629 1 89.94 53 GLN B N 1
ATOM 1288 C CA . GLN B 1 53 ? -0.748 -0.59 3.777 1 89.94 53 GLN B CA 1
ATOM 1289 C C . GLN B 1 53 ? 0.267 -0.81 2.658 1 89.94 53 GLN B C 1
ATOM 1291 O O . GLN B 1 53 ? 0.654 0.136 1.971 1 89.94 53 GLN B O 1
ATOM 1296 N N . ILE B 1 54 ? 0.69 -2.012 2.492 1 89.69 54 ILE B N 1
ATOM 1297 C CA . ILE B 1 54 ? 1.656 -2.348 1.452 1 89.69 54 ILE B CA 1
ATOM 1298 C C . ILE B 1 54 ? 1.045 -3.365 0.491 1 89.69 54 ILE B C 1
ATOM 1300 O O . ILE B 1 54 ? 0.509 -4.391 0.92 1 89.69 54 ILE B O 1
ATOM 1304 N N . SER B 1 55 ? 1.112 -2.98 -0.716 1 91.62 55 SER B N 1
ATOM 1305 C CA . SER B 1 55 ? 0.656 -3.893 -1.759 1 91.62 55 SER B CA 1
ATOM 1306 C C . SER B 1 55 ? 1.807 -4.312 -2.668 1 91.62 55 SER B C 1
ATOM 1308 O O . SER B 1 55 ? 2.662 -3.494 -3.012 1 91.62 55 SER B O 1
ATOM 1310 N N . SER B 1 56 ? 1.84 -5.562 -3.012 1 92.19 56 SER B N 1
ATOM 1311 C CA . SER B 1 56 ? 2.801 -6.062 -3.988 1 92.19 56 SER B CA 1
ATOM 1312 C C . SER B 1 56 ? 2.1 -6.812 -5.117 1 92.19 56 SER B C 1
ATOM 1314 O O . SER B 1 56 ? 1.152 -7.562 -4.879 1 92.19 56 SER B O 1
ATOM 1316 N N . TYR B 1 57 ? 2.598 -6.609 -6.277 1 94.75 57 TYR B N 1
ATOM 1317 C CA . TYR B 1 57 ? 2.047 -7.199 -7.492 1 94.75 57 TYR B CA 1
ATOM 1318 C C . TYR B 1 57 ? 3.068 -8.094 -8.18 1 94.75 57 TYR B C 1
ATOM 1320 O O . TYR B 1 57 ? 4.172 -7.652 -8.508 1 94.75 57 TYR B O 1
ATOM 1328 N N . LEU B 1 58 ? 2.672 -9.273 -8.391 1 94.81 58 LEU B N 1
ATOM 1329 C CA . LEU B 1 58 ? 3.535 -10.219 -9.086 1 94.81 58 LEU B CA 1
ATOM 1330 C C . LEU B 1 58 ? 2.977 -10.547 -10.469 1 94.81 58 LEU B C 1
ATOM 1332 O O . LEU B 1 58 ? 1.844 -11.023 -10.586 1 94.81 58 LEU B O 1
ATOM 1336 N N . ASP B 1 59 ? 3.744 -10.242 -11.43 1 95.69 59 ASP B N 1
ATOM 1337 C CA . ASP B 1 59 ? 3.373 -10.625 -12.789 1 95.69 59 ASP B CA 1
ATOM 1338 C C . ASP B 1 59 ? 3.676 -12.094 -13.055 1 95.69 59 ASP B C 1
ATOM 1340 O O . ASP B 1 59 ? 4.785 -12.562 -12.781 1 95.69 59 ASP B O 1
ATOM 1344 N N . ILE B 1 60 ? 2.721 -12.719 -13.664 1 96.94 60 ILE B N 1
ATOM 1345 C CA . ILE B 1 60 ? 2.922 -14.141 -13.93 1 96.94 60 ILE B CA 1
ATOM 1346 C C . ILE B 1 60 ? 2.41 -14.484 -15.328 1 96.94 60 ILE B C 1
ATOM 1348 O O . ILE B 1 60 ? 1.754 -13.656 -15.969 1 96.94 60 ILE B O 1
ATOM 1352 N N . GLN B 1 61 ? 2.85 -15.656 -15.758 1 97.19 61 GLN B N 1
ATOM 1353 C CA . GLN B 1 61 ? 2.26 -16.203 -16.969 1 97.19 61 GLN B CA 1
ATOM 1354 C C . GLN B 1 61 ? 0.992 -17 -16.656 1 97.19 61 GLN B C 1
ATOM 1356 O O . GLN B 1 61 ? 0.981 -17.828 -15.75 1 97.19 61 GLN B O 1
ATOM 1361 N N . THR B 1 62 ? -0.021 -16.719 -17.469 1 97.5 62 THR B N 1
ATOM 1362 C CA . THR B 1 62 ? -1.288 -17.406 -17.281 1 97.5 62 THR B CA 1
ATOM 1363 C C . THR B 1 62 ? -1.096 -18.922 -17.391 1 97.5 62 THR B C 1
ATOM 1365 O O . THR B 1 62 ? -1.757 -19.688 -16.672 1 97.5 62 THR B O 1
ATOM 1368 N N . SER B 1 63 ? -0.222 -19.344 -18.188 1 97.19 63 SER B N 1
ATOM 1369 C CA . SER B 1 63 ? 0.061 -20.766 -18.344 1 97.19 63 SER B CA 1
ATOM 1370 C C . SER B 1 63 ? 0.552 -21.359 -17.031 1 97.19 63 SER B C 1
ATOM 1372 O O . SER B 1 63 ? 0.132 -22.469 -16.641 1 97.19 63 SER B O 1
ATOM 1374 N N . ASP B 1 64 ? 1.408 -20.656 -16.328 1 96.31 64 ASP B N 1
ATOM 1375 C CA . ASP B 1 64 ? 1.931 -21.141 -15.062 1 96.31 64 ASP B CA 1
ATOM 1376 C C . ASP B 1 64 ? 0.819 -21.25 -14.016 1 96.31 64 ASP B C 1
ATOM 1378 O O . ASP B 1 64 ? 0.784 -22.219 -13.242 1 96.31 64 ASP B O 1
ATOM 1382 N N . TRP B 1 65 ? -0.019 -20.281 -14.023 1 95.69 65 TRP B N 1
ATOM 1383 C CA . TRP B 1 65 ? -1.167 -20.281 -13.125 1 95.69 65 TRP B CA 1
ATOM 1384 C C . TRP B 1 65 ? -2.057 -21.5 -13.398 1 95.69 65 TRP B C 1
ATOM 1386 O O . TRP B 1 65 ? -2.451 -22.203 -12.469 1 95.69 65 TRP B O 1
ATOM 1396 N N . ASN B 1 66 ? -2.26 -21.781 -14.656 1 95.62 66 ASN B N 1
ATOM 1397 C CA . ASN B 1 66 ? -3.146 -22.875 -15.055 1 95.62 66 ASN B CA 1
ATOM 1398 C C . ASN B 1 66 ? -2.533 -24.234 -14.75 1 95.62 66 ASN B C 1
ATOM 1400 O O . ASN B 1 66 ? -3.252 -25.219 -14.578 1 95.62 66 ASN B O 1
ATOM 1404 N N . MET B 1 67 ? -1.278 -24.219 -14.664 1 96 67 MET B N 1
ATOM 1405 C CA . MET B 1 67 ? -0.586 -25.453 -14.336 1 96 67 MET B CA 1
ATOM 1406 C C . MET B 1 67 ? -0.455 -25.625 -12.82 1 96 67 MET B C 1
ATOM 1408 O O . MET B 1 67 ? 0.341 -26.422 -12.344 1 96 67 MET B O 1
ATOM 1412 N N . GLU B 1 68 ? -1.152 -24.812 -12.07 1 95.12 68 GLU B N 1
ATOM 1413 C CA . GLU B 1 68 ? -1.278 -24.922 -10.617 1 95.12 68 GLU B CA 1
ATOM 1414 C C . GLU B 1 68 ? 0.053 -24.656 -9.93 1 95.12 68 GLU B C 1
ATOM 1416 O O . GLU B 1 68 ? 0.34 -25.219 -8.875 1 95.12 68 GLU B O 1
ATOM 1421 N N . LYS B 1 69 ? 0.871 -23.891 -10.602 1 95.75 69 LYS B N 1
ATOM 1422 C CA . LYS B 1 69 ? 2.115 -23.5 -9.945 1 95.75 69 LYS B CA 1
ATOM 1423 C C . LYS B 1 69 ? 1.839 -22.844 -8.594 1 95.75 69 LYS B C 1
ATOM 1425 O O . LYS B 1 69 ? 0.859 -22.109 -8.445 1 95.75 69 LYS B O 1
ATOM 1430 N N . LEU B 1 70 ? 2.748 -23.125 -7.684 1 96.44 70 LEU B N 1
ATOM 1431 C CA . LEU B 1 70 ? 2.576 -22.594 -6.336 1 96.44 70 LEU B CA 1
ATOM 1432 C C . LEU B 1 70 ? 3.234 -21.234 -6.207 1 96.44 70 LEU B C 1
ATOM 1434 O O . LEU B 1 70 ? 4.398 -21.062 -6.574 1 96.44 70 LEU B O 1
ATOM 1438 N N . TYR B 1 71 ? 2.453 -20.344 -5.684 1 95.62 71 TYR B N 1
ATOM 1439 C CA . TYR B 1 71 ? 2.949 -19 -5.414 1 95.62 71 TYR B CA 1
ATOM 1440 C C . TYR B 1 71 ? 2.908 -18.688 -3.922 1 95.62 71 TYR B C 1
ATOM 1442 O O . TYR B 1 71 ? 1.906 -18.953 -3.254 1 95.62 71 TYR B O 1
ATOM 1450 N N . THR B 1 72 ? 4.062 -18.156 -3.477 1 94.5 72 THR B N 1
ATOM 1451 C CA . THR B 1 72 ? 4.168 -17.812 -2.062 1 94.5 72 THR B CA 1
ATOM 1452 C C . THR B 1 72 ? 4.527 -16.328 -1.895 1 94.5 72 THR B C 1
ATOM 1454 O O . THR B 1 72 ? 5.457 -15.836 -2.535 1 94.5 72 THR B O 1
ATOM 1457 N N . CYS B 1 73 ? 3.746 -15.68 -1.125 1 92.75 73 CYS B N 1
ATOM 1458 C CA . CYS B 1 73 ? 4.102 -14.344 -0.67 1 92.75 73 CYS B CA 1
ATOM 1459 C C . CYS B 1 73 ? 4.559 -14.367 0.783 1 92.75 73 CYS B C 1
ATOM 1461 O O . CYS B 1 73 ? 3.84 -14.852 1.658 1 92.75 73 CYS B O 1
ATOM 1463 N N . LYS B 1 74 ? 5.773 -13.797 1.034 1 90.75 74 LYS B N 1
ATOM 1464 C CA . LYS B 1 74 ? 6.34 -13.734 2.377 1 90.75 74 LYS B CA 1
ATOM 1465 C C . LYS B 1 74 ? 6.406 -12.297 2.879 1 90.75 74 LYS B C 1
ATOM 1467 O O . LYS B 1 74 ? 6.918 -11.414 2.184 1 90.75 74 LYS B O 1
ATOM 1472 N N . VAL B 1 75 ? 5.816 -12.133 4.059 1 87.56 75 VAL B N 1
ATOM 1473 C CA . VAL B 1 75 ? 5.848 -10.812 4.695 1 87.56 75 VAL B CA 1
ATOM 1474 C C . VAL B 1 75 ? 6.684 -10.875 5.969 1 87.56 75 VAL B C 1
ATOM 1476 O O . VAL B 1 75 ? 6.406 -11.68 6.863 1 87.56 75 VAL B O 1
ATOM 1479 N N . SER B 1 76 ? 7.73 -10 5.957 1 82.69 76 SER B N 1
ATOM 1480 C CA . SER B 1 76 ? 8.617 -10.023 7.117 1 82.69 76 SER B CA 1
ATOM 1481 C C . SER B 1 76 ? 8.602 -8.688 7.855 1 82.69 76 SER B C 1
ATOM 1483 O O . SER B 1 76 ? 8.688 -7.629 7.23 1 82.69 76 SER B O 1
ATOM 1485 N N . LEU B 1 77 ? 8.375 -8.672 9.148 1 77.5 77 LEU B N 1
ATOM 1486 C CA . LEU B 1 77 ? 8.484 -7.535 10.047 1 77.5 77 LEU B CA 1
ATOM 1487 C C . LEU B 1 77 ? 9.484 -7.82 11.164 1 77.5 77 LEU B C 1
ATOM 1489 O O . LEU B 1 77 ? 9.133 -8.422 12.18 1 77.5 77 LEU B O 1
ATOM 1493 N N . GLY B 1 78 ? 10.656 -7.262 10.891 1 76.5 78 GLY B N 1
ATOM 1494 C CA . GLY B 1 78 ? 11.711 -7.652 11.82 1 76.5 78 GLY B CA 1
ATOM 1495 C C . GLY B 1 78 ? 12.031 -9.133 11.766 1 76.5 78 GLY B C 1
ATOM 1496 O O . GLY B 1 78 ? 12.352 -9.664 10.703 1 76.5 78 GLY B O 1
ATOM 1497 N N . SER B 1 79 ? 11.836 -9.828 12.977 1 81.38 79 SER B N 1
ATOM 1498 C CA . SER B 1 79 ? 12.164 -11.25 13.047 1 81.38 79 SER B CA 1
ATOM 1499 C C . SER B 1 79 ? 10.953 -12.109 12.719 1 81.38 79 SER B C 1
ATOM 1501 O O . SER B 1 79 ? 11.078 -13.32 12.523 1 81.38 79 SER B O 1
ATOM 1503 N N . GLN B 1 80 ? 9.805 -11.539 12.656 1 81.69 80 GLN B N 1
ATOM 1504 C CA . GLN B 1 80 ? 8.586 -12.297 12.391 1 81.69 80 GLN B CA 1
ATOM 1505 C C . GLN B 1 80 ? 8.297 -12.359 10.898 1 81.69 80 GLN B C 1
ATOM 1507 O O . GLN B 1 80 ? 8.406 -11.352 10.195 1 81.69 80 GLN B O 1
ATOM 1512 N N . THR B 1 81 ? 8.164 -13.562 10.406 1 86.5 81 THR B N 1
ATOM 1513 C CA . THR B 1 81 ? 7.836 -13.758 9 1 86.5 81 THR B CA 1
ATOM 1514 C C . THR B 1 81 ? 6.562 -14.586 8.852 1 86.5 81 THR B C 1
ATOM 1516 O O . THR B 1 81 ? 6.367 -15.57 9.562 1 86.5 81 THR B O 1
ATOM 1519 N N . SER B 1 82 ? 5.633 -14.062 8.094 1 87.69 82 SER B N 1
ATOM 1520 C CA . SER B 1 82 ? 4.438 -14.805 7.715 1 87.69 82 SER B CA 1
ATOM 1521 C C . SER B 1 82 ? 4.367 -15.016 6.207 1 87.69 82 SER B C 1
ATOM 1523 O O . SER B 1 82 ? 4.852 -14.188 5.438 1 87.69 82 SER B O 1
ATOM 1525 N N . GLU B 1 83 ? 3.918 -16.234 5.848 1 90.5 83 GLU B N 1
ATOM 1526 C CA . GLU B 1 83 ? 3.799 -16.469 4.41 1 90.5 83 GLU B CA 1
ATOM 1527 C C . GLU B 1 83 ? 2.438 -17.078 4.062 1 90.5 83 GLU B C 1
ATOM 1529 O O . GLU B 1 83 ? 1.81 -17.719 4.898 1 90.5 83 GLU B O 1
ATOM 1534 N N . LYS B 1 84 ? 1.93 -16.828 2.895 1 89.25 84 LYS B N 1
ATOM 1535 C CA . LYS B 1 84 ? 0.716 -17.406 2.338 1 89.25 84 LYS B CA 1
ATOM 1536 C C . LYS B 1 84 ? 0.984 -18.031 0.972 1 89.25 84 LYS B C 1
ATOM 1538 O O . LYS B 1 84 ? 1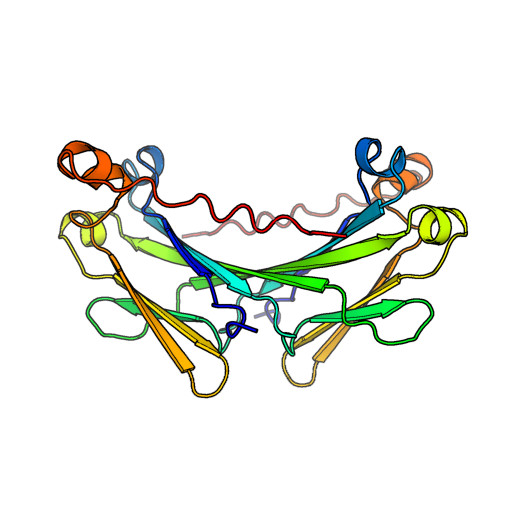.712 -17.469 0.156 1 89.25 84 LYS B O 1
ATOM 1543 N N . ASN B 1 85 ? 0.432 -19.203 0.859 1 92 85 ASN B N 1
ATOM 1544 C CA . ASN B 1 85 ? 0.542 -19.922 -0.405 1 92 85 ASN B CA 1
ATOM 1545 C C . ASN B 1 85 ? -0.748 -19.828 -1.215 1 92 85 ASN B C 1
ATOM 1547 O O . ASN B 1 85 ? -1.843 -19.938 -0.66 1 92 85 ASN B O 1
ATOM 1551 N N . ILE B 1 86 ? -0.508 -19.719 -2.566 1 92.75 86 ILE B N 1
ATOM 1552 C CA . ILE B 1 86 ? -1.703 -19.703 -3.402 1 92.75 86 ILE B CA 1
ATOM 1553 C C . ILE B 1 86 ? -1.41 -20.375 -4.734 1 92.75 86 ILE B C 1
ATOM 1555 O O . ILE B 1 86 ? -0.306 -20.266 -5.273 1 92.75 86 ILE B O 1
ATOM 1559 N N . ASN B 1 87 ? -2.297 -21.078 -5.121 1 94.69 87 ASN B N 1
ATOM 1560 C CA . ASN B 1 87 ? -2.354 -21.594 -6.488 1 94.69 87 ASN B CA 1
ATOM 1561 C C . ASN B 1 87 ? -3.773 -21.547 -7.043 1 94.69 87 ASN B C 1
ATOM 1563 O O . ASN B 1 87 ? -4.699 -21.109 -6.359 1 94.69 87 ASN B O 1
ATOM 1567 N N . LYS B 1 88 ? -3.889 -21.906 -8.266 1 93.62 88 LYS B N 1
ATOM 1568 C CA . LYS B 1 88 ? -5.184 -21.781 -8.93 1 93.62 88 LYS B CA 1
ATOM 1569 C C . LYS B 1 88 ? -6.281 -22.484 -8.141 1 93.62 88 LYS B C 1
ATOM 1571 O O . LYS B 1 88 ? -7.398 -21.969 -8.023 1 93.62 88 LYS B O 1
ATOM 1576 N N . SER B 1 89 ? -6.051 -23.531 -7.492 1 91.06 89 SER B N 1
ATOM 1577 C CA . SER B 1 89 ? -7.055 -24.344 -6.797 1 91.06 89 SER B CA 1
ATOM 1578 C C . SER B 1 89 ? -7.277 -23.828 -5.375 1 91.06 89 SER B C 1
ATOM 1580 O O . SER B 1 89 ? -8.328 -24.078 -4.781 1 91.06 89 SER B O 1
ATOM 1582 N N . ALA B 1 90 ? -6.285 -23.203 -4.797 1 82.56 90 ALA B N 1
ATOM 1583 C CA . ALA B 1 90 ? -6.363 -22.734 -3.414 1 82.56 90 ALA B CA 1
ATOM 1584 C C . ALA B 1 90 ? -6.887 -21.297 -3.348 1 82.56 90 ALA B C 1
ATOM 1586 O O . ALA B 1 90 ? -6.781 -20.641 -2.309 1 82.56 90 ALA B O 1
ATOM 1587 N N . CYS B 1 91 ? -7.465 -20.609 -4.309 1 73.31 91 CYS B N 1
ATOM 1588 C CA . CYS B 1 91 ? -7.922 -19.234 -4.285 1 73.31 91 CYS B CA 1
ATOM 1589 C C . CYS B 1 91 ? -9.289 -19.125 -3.617 1 73.31 91 CYS B C 1
ATOM 1591 O O . CYS B 1 91 ? -10.195 -19.906 -3.912 1 73.31 91 CYS B O 1
ATOM 1593 N N . PRO B 1 92 ? -9.312 -18.359 -2.463 1 62.31 92 PRO B N 1
ATOM 1594 C CA . PRO B 1 92 ? -10.594 -18.234 -1.763 1 62.31 92 PRO B CA 1
ATOM 1595 C C . PRO B 1 92 ? -11.742 -17.875 -2.699 1 62.31 92 PRO B C 1
ATOM 1597 O O . PRO B 1 92 ? -12.883 -18.281 -2.465 1 62.31 92 PRO B O 1
ATOM 1600 N N . LEU B 1 93 ? -11.492 -16.875 -3.52 1 58.16 93 LEU B N 1
ATOM 1601 C CA . LEU B 1 93 ? -12.641 -16.578 -4.367 1 58.16 93 LEU B CA 1
ATOM 1602 C C . LEU B 1 93 ? -13.18 -17.859 -5.016 1 58.16 93 LEU B C 1
ATOM 1604 O O . LEU B 1 93 ? -14.375 -17.969 -5.281 1 58.16 93 LEU B O 1
ATOM 1608 N N . ASN B 1 94 ? -12.289 -18.609 -5.254 1 49.34 94 ASN B N 1
ATOM 1609 C CA . ASN B 1 94 ? -12.781 -19.875 -5.805 1 49.34 94 ASN B CA 1
ATOM 1610 C C . ASN B 1 94 ? -13.312 -20.797 -4.715 1 49.34 94 ASN B C 1
ATOM 1612 O O . ASN B 1 94 ? -14.211 -21.594 -4.961 1 49.34 94 ASN B O 1
ATOM 1616 N N . LYS B 1 95 ? -12.57 -20.812 -3.609 1 47.34 95 LYS B N 1
ATOM 1617 C CA . LYS B 1 95 ? -13.062 -21.703 -2.562 1 47.34 95 LYS B CA 1
ATOM 1618 C C . LYS B 1 95 ? -14.336 -21.156 -1.925 1 47.34 95 LYS B C 1
ATOM 1620 O O . LYS B 1 95 ? -14.953 -21.828 -1.098 1 47.34 95 LYS B O 1
ATOM 1625 N N . ALA B 1 96 ? -14.742 -19.953 -2.062 1 44.75 96 ALA B N 1
ATOM 1626 C CA . ALA B 1 96 ? -16.047 -19.641 -1.491 1 44.75 96 ALA B CA 1
ATOM 1627 C C . ALA B 1 96 ? -17.094 -20.688 -1.893 1 44.75 96 ALA B C 1
ATOM 1629 O O . ALA B 1 96 ? -18.172 -20.75 -1.304 1 44.75 96 ALA B O 1
ATOM 1630 N N . GLU B 1 97 ? -16.844 -21.391 -3.006 1 42.78 97 GLU B N 1
ATOM 1631 C CA . GLU B 1 97 ? -17.922 -22.344 -3.244 1 42.78 97 GLU B CA 1
ATOM 1632 C C . GLU B 1 97 ? -17.844 -23.531 -2.281 1 42.78 97 GLU B C 1
ATOM 1634 O O . GLU B 1 97 ? -18.875 -24.047 -1.84 1 42.78 97 GLU B O 1
ATOM 1639 N N . GLU B 1 98 ? -16.688 -24.281 -2.133 1 41.84 98 GLU B N 1
ATOM 1640 C CA . GLU B 1 98 ? -16.734 -25.516 -1.366 1 41.84 98 GLU B CA 1
ATOM 1641 C C . GLU B 1 98 ? -16.578 -25.25 0.128 1 41.84 98 GLU B C 1
ATOM 1643 O O . GLU B 1 98 ? -16.422 -26.188 0.918 1 41.84 98 GLU B O 1
ATOM 1648 N N . GLN B 1 99 ? -15.984 -24.203 0.607 1 38.94 99 GLN B N 1
ATOM 1649 C CA . GLN B 1 99 ? -16 -24 2.053 1 38.94 99 GLN B CA 1
ATOM 1650 C C . GLN B 1 99 ? -17.422 -24.094 2.604 1 38.94 99 GLN B C 1
ATOM 1652 O O . GLN B 1 99 ? -18.312 -23.328 2.213 1 38.94 99 GLN B O 1
ATOM 1657 N N . ASN B 1 100 ? -17.828 -25.422 2.979 1 36.62 100 ASN B N 1
ATOM 1658 C CA . ASN B 1 100 ? -18.953 -25.766 3.83 1 36.62 100 ASN B CA 1
ATOM 1659 C C . ASN B 1 100 ? -19.234 -24.672 4.859 1 36.62 100 ASN B C 1
ATOM 1661 O O . ASN B 1 100 ? -18.375 -23.844 5.137 1 36.62 100 ASN B O 1
ATOM 1665 N N . GLU B 1 101 ? -20.297 -25.109 5.938 1 42.12 101 GLU B N 1
ATOM 1666 C CA . GLU B 1 101 ? -21.203 -24.625 6.961 1 42.12 101 GLU B CA 1
ATOM 1667 C C . GLU B 1 101 ? -20.453 -23.906 8.078 1 42.12 101 GLU B C 1
ATOM 1669 O O . GLU B 1 101 ? -21.047 -23.172 8.875 1 42.12 101 GLU B O 1
ATOM 1674 N N . HIS B 1 102 ? -19.344 -24.516 8.57 1 38.91 102 HIS B N 1
ATOM 1675 C CA . HIS B 1 102 ? -19.031 -24.047 9.914 1 38.91 102 HIS B CA 1
ATOM 1676 C C . HIS B 1 102 ? -18.281 -22.719 9.875 1 38.91 102 HIS B C 1
ATOM 1678 O O . HIS B 1 102 ? -17.094 -22.672 10.188 1 38.91 102 HIS B O 1
ATOM 1684 N N . LEU B 1 103 ? -18.359 -22 8.789 1 40.22 103 LEU B N 1
ATOM 1685 C CA . LEU B 1 103 ? -17.734 -20.688 8.82 1 40.22 103 LEU B CA 1
ATOM 1686 C C . LEU B 1 103 ? -18.188 -19.875 10.023 1 40.22 103 LEU B C 1
ATOM 1688 O O . LEU B 1 103 ? -19.375 -19.562 10.141 1 40.22 103 LEU B O 1
ATOM 1692 N N . GLN B 1 104 ? -17.562 -20.266 11.102 1 41.53 104 GLN B N 1
ATOM 1693 C CA . GLN B 1 104 ? -17.828 -19.297 12.148 1 41.53 104 GLN B CA 1
ATOM 1694 C C . GLN B 1 104 ? -17.703 -17.859 11.625 1 41.53 104 GLN B C 1
ATOM 1696 O O . GLN B 1 104 ? -16.875 -17.578 10.766 1 41.53 104 GLN B O 1
ATOM 1701 N N . PRO B 1 105 ? -18.75 -17 11.859 1 40.78 105 PRO B N 1
ATOM 1702 C CA . PRO B 1 105 ? -18.719 -15.586 11.461 1 40.78 105 PRO B CA 1
ATOM 1703 C C . PRO B 1 105 ? -17.344 -14.953 11.648 1 40.78 105 PRO B C 1
ATOM 1705 O O . PRO B 1 105 ? -16.75 -15.047 12.727 1 40.78 105 PRO B O 1
ATOM 1708 N N . ALA B 1 106 ? -16.5 -15.117 10.727 1 37.22 106 ALA B N 1
ATOM 1709 C CA . ALA B 1 106 ? -15.336 -14.242 10.852 1 37.22 106 ALA B CA 1
ATOM 1710 C C . ALA B 1 106 ? -15.734 -12.875 11.398 1 37.22 106 ALA B C 1
ATOM 1712 O O . ALA B 1 106 ? -16.625 -12.227 10.859 1 37.22 106 ALA B O 1
ATOM 1713 N N . SER B 1 107 ? -15.656 -12.688 12.688 1 36.53 107 SER B N 1
ATOM 1714 C CA . SER B 1 107 ? -15.797 -11.359 13.281 1 36.53 107 SER B CA 1
ATOM 1715 C C . SER B 1 107 ? -15.109 -10.297 12.422 1 36.53 107 SER B C 1
ATOM 1717 O O . SER B 1 107 ? -13.938 -10.445 12.055 1 36.53 107 SER B O 1
ATOM 1719 N N . LEU B 1 108 ? -15.789 -9.844 11.352 1 36.47 108 LEU B N 1
ATOM 1720 C CA . LEU B 1 108 ? -15.43 -8.531 10.812 1 36.47 108 LEU B CA 1
ATOM 1721 C C . LEU B 1 108 ? -14.773 -7.672 11.883 1 36.47 108 LEU B C 1
ATOM 1723 O O . LEU B 1 108 ? -15.43 -7.234 12.828 1 36.47 108 LEU B O 1
ATOM 1727 N N . LEU B 1 109 ? -13.68 -8.109 12.32 1 33.31 109 LEU B N 1
ATOM 1728 C CA . LEU B 1 109 ? -12.984 -7.172 13.195 1 33.31 109 LEU B CA 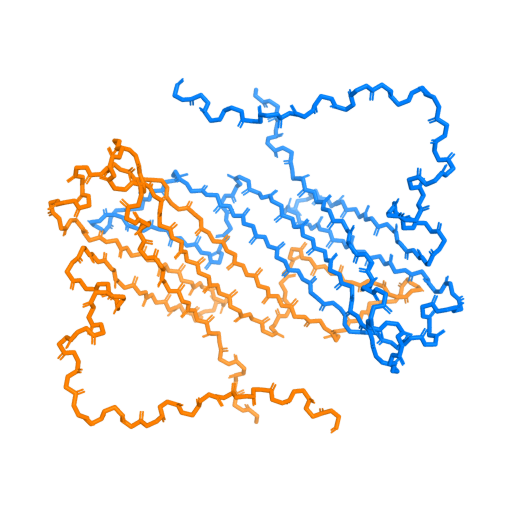1
ATOM 1729 C C . LEU B 1 109 ? -13.047 -5.754 12.633 1 33.31 109 LEU B C 1
ATOM 1731 O O . LEU B 1 109 ? -12.406 -5.449 11.633 1 33.31 109 LEU B O 1
ATOM 1735 N N . PHE B 1 110 ? -14.297 -5.285 12.648 1 32.34 110 PHE B N 1
ATOM 1736 C CA .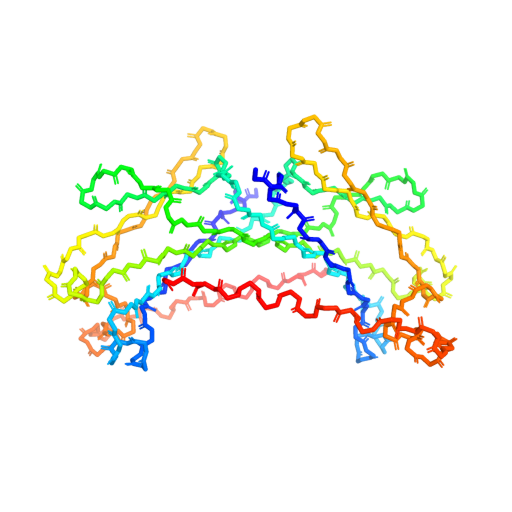 PHE B 1 110 ? -14.5 -3.842 12.625 1 32.34 110 PHE B CA 1
ATOM 1737 C C . PHE B 1 110 ? -13.492 -3.135 13.523 1 32.34 110 PHE B C 1
ATOM 1739 O O . PHE B 1 110 ? -13.523 -3.293 14.742 1 32.34 110 PHE B O 1
ATOM 1746 N N . VAL B 1 111 ? -12.266 -3.115 13.141 1 33.5 111 VAL B N 1
ATOM 1747 C CA . VAL B 1 111 ? -11.438 -2.178 13.891 1 33.5 111 VAL B CA 1
ATOM 1748 C C . VAL B 1 111 ? -12.117 -0.808 13.93 1 33.5 111 VAL B C 1
ATOM 1750 O O . VAL B 1 111 ? -12.25 -0.147 12.898 1 33.5 111 VAL B O 1
ATOM 1753 N N . LEU B 1 112 ? -13.258 -0.796 14.609 1 29.34 112 LEU B N 1
ATOM 1754 C CA . LEU B 1 112 ? -13.758 0.483 15.102 1 29.34 112 LEU B CA 1
ATOM 1755 C C . LEU B 1 112 ? -12.617 1.37 15.586 1 29.34 112 LEU B C 1
ATOM 1757 O O . LEU B 1 112 ? -11.836 0.968 16.453 1 29.34 112 LEU B O 1
ATOM 1761 N N . PHE B 1 113 ? -12.109 2.186 14.648 1 26.58 113 PHE B N 1
ATOM 1762 C CA . PHE B 1 113 ? -11.414 3.346 15.188 1 26.58 113 PHE B CA 1
ATOM 1763 C C . PHE B 1 113 ? -12.234 4 16.297 1 26.58 113 PHE B C 1
ATOM 1765 O O . PHE B 1 113 ? -13.281 4.598 16.031 1 26.58 113 PHE B O 1
ATOM 1772 N N . ALA B 1 114 ? -12.508 3.256 17.359 1 28.75 114 ALA B N 1
ATOM 1773 C CA . ALA B 1 114 ? -13 3.986 18.516 1 28.75 114 ALA B CA 1
ATOM 1774 C C . ALA B 1 114 ? -12.125 5.199 18.812 1 28.75 114 ALA B C 1
ATOM 1776 O O . ALA B 1 114 ? -10.898 5.082 18.891 1 28.75 114 ALA B O 1
ATOM 1777 N N . HIS B 1 115 ? -12.539 6.539 18.391 1 23.81 115 HIS B N 1
ATOM 1778 C CA . HIS B 1 115 ? -12.469 7.348 19.609 1 23.81 115 HIS B CA 1
ATOM 1779 C C . HIS B 1 115 ? -13.32 6.754 20.719 1 23.81 115 HIS B C 1
ATOM 1781 O O . HIS B 1 115 ? -14.344 6.113 20.453 1 23.81 115 HIS B O 1
#

Solvent-accessible surface area (backbone atoms only — not comparable to full-atom values): 13318 Å² total; per-residue (Å²): 124,77,70,77,66,71,46,69,48,79,41,71,56,51,75,72,36,61,75,42,69,47,32,46,36,38,42,37,36,39,35,72,61,90,46,89,37,54,48,44,23,51,74,83,36,77,62,78,66,44,39,36,36,38,35,36,39,37,63,44,49,31,65,48,42,72,68,50,44,44,34,34,46,35,40,38,61,87,91,49,70,46,73,49,75,39,29,65,81,63,32,56,87,64,36,63,69,71,64,70,84,80,63,64,78,70,72,72,73,66,74,65,78,67,128,124,77,71,78,65,68,47,71,47,79,41,69,53,52,75,74,36,59,76,42,69,47,32,46,36,38,41,37,36,38,36,70,60,91,46,88,37,55,47,43,25,51,72,83,36,78,61,76,64,42,39,35,36,40,36,34,40,37,63,44,48,29,67,48,42,74,66,50,43,44,34,34,46,36,40,39,62,88,90,48,70,48,71,49,75,38,29,64,83,63,30,57,87,64,35,64,69,71,63,70,84,80,63,64,77,70,72,73,73,66,76,66,78,67,126

InterPro domains:
  IPR003597 Immunoglobulin C1-set [PF07654] (10-76)
  IPR003597 Immunoglobulin C1-set [SM00407] (22-83)
  IPR007110 Immunoglobulin-like domain [PS50835] (3-87)
  IPR013783 Immunoglobulin-like fold [G3DSA:2.60.40.10] (5-104)
  IPR036179 Immunoglobulin-like domain superfamily [SSF48726] (9-84)

Secondary structure (DSSP, 8-state):
------EEEEEPPPTTGGGSSEEEEEEEEEE-SPBTTEEEEETTEEE--EEEEEEEEEEEEHHHHHTT--EEEEEEETTEEEEEEE-GGG-HHHHTTT--S--------------/------EEEEEPPPTTGGGSSEEEEEEEEEE-SPBTTEEEEETTEEE--EEEEEEEEEEEEHHHHHTT--EEEEEEETTEEEEEEE-GGG-HHHHTTT--S--------------

Organism: Seriola dumerili (NCBI:txid41447)

Radius of gyration: 20.23 Å; Cα contacts (8 Å, |Δi|>4): 396; chains: 2; bounding box: 41×54×47 Å

Sequence (230 aa):
SAPETNQYSFFPPSSAELQSNKATLLCLSSQSVPFAQITWLVGGSPVSNHTFQISSYLDIQTSDWNMEKLYTCKVSLGSQTSEKNINKSACPLNKAEEQNEHLQPASLLFVLFAHSAPETNQYSFFPPSSAELQSNKATLLCLSSQSVPFAQITWLVGGSPVSNHTFQISSYLDIQTSDWNMEKLYTCKVSLGSQTSEKNINKSACPLNKAEEQNEHLQPASLLFVLFAH

Nearest PDB structures (foldseek):
  3s96-assembly2_D  TM=7.125E-01  e=6.526E-05  Mus musculus
  8q5u-assembly1_B  TM=7.604E-01  e=4.549E-04  Homo sapiens
  6x3i-assembly1_A-2  TM=7.626E-01  e=6.957E-04  Homo sapiens
  6w3h-assembly1_A  TM=7.630E-01  e=8.346E-04  Homo sapiens
  5k65-assembly1_B  TM=7.340E-01  e=5.476E-03  Homo sapiens

Foldseek 3Di:
DPQQDWDKDKAFFDPVQLVDQKTKIKMKIKDLDDDPVDWDDDVRHTDRPDIDMDMDMDMDTSVCLVVFPKDKDWDDDPPDIDMDIDGNVRGVVVVVVVPDDPPPPPPPCPVPPDD/DPQQDWDKDKAFFDPVQLVDQKTKIKIKIKDLDDDPVDWDDDVRHTDRPDIDMDMDMDMDTSVCLVVFPKDKDWDDDPPDIDMDIDGNCRGVVVVVVVPDDPPPPPPPPPVPPDD